Protein AF-A0A937R119-F1 (afdb_monomer)

Solvent-accessible surface area (backbone atoms only — not comparable to full-atom values): 16286 Å² total; per-residue (Å²): 134,91,80,80,91,87,79,78,66,67,71,59,55,61,57,54,55,52,58,51,52,52,53,52,47,52,58,61,72,63,66,68,73,88,77,72,55,60,65,57,54,52,53,51,34,68,72,61,53,55,42,39,64,68,58,54,29,60,76,55,70,65,61,58,70,70,58,53,53,56,50,38,60,78,54,55,52,37,40,18,41,39,83,83,47,49,36,36,29,41,55,91,76,57,70,56,47,98,88,34,42,26,79,54,95,92,41,35,34,39,78,62,32,46,52,54,49,38,52,49,51,52,25,59,72,34,66,49,30,38,34,53,65,56,49,19,70,75,67,75,43,91,35,58,66,48,53,52,50,35,41,75,69,59,62,25,39,75,44,82,50,85,68,37,58,35,32,28,30,49,49,66,76,57,25,53,49,13,51,53,44,38,55,51,48,54,54,51,40,50,46,69,74,67,52,90,50,91,85,61,52,73,67,60,49,48,50,50,51,51,54,55,50,69,75,42,52,77,49,55,38,27,39,50,38,8,52,56,14,59,75,45,46,85,65,14,34,34,51,40,12,44,73,69,74,49,56,42,68,51,18,46,48,21,30,48,39,65,73,69,66,68,66,69,89,87,53,84,59,76,90,72,91,63,79,74,82,76,79,77,80,75,80,82,128

Structure (mmCIF, N/CA/C/O backbone):
data_AF-A0A937R119-F1
#
_entry.id   AF-A0A937R119-F1
#
loop_
_atom_site.group_PDB
_atom_site.id
_atom_site.type_symbol
_atom_site.label_atom_id
_atom_site.label_alt_id
_atom_site.label_comp_id
_atom_site.label_asym_id
_atom_site.label_entity_id
_atom_site.label_seq_id
_atom_site.pdbx_PDB_ins_code
_atom_site.Cartn_x
_atom_site.Cartn_y
_atom_site.Cartn_z
_atom_site.occupancy
_atom_site.B_iso_or_equiv
_atom_site.auth_seq_id
_atom_site.auth_comp_id
_atom_site.auth_asym_id
_atom_site.auth_atom_id
_atom_site.pdbx_PDB_model_num
ATOM 1 N N . MET A 1 1 ? 38.073 9.614 62.089 1.00 35.25 1 MET A N 1
ATOM 2 C CA . MET A 1 1 ? 37.707 8.301 61.525 1.00 35.25 1 MET A CA 1
ATOM 3 C C . MET A 1 1 ? 36.220 8.364 61.231 1.00 35.25 1 MET A C 1
ATOM 5 O O . MET A 1 1 ? 35.440 8.519 62.160 1.00 35.25 1 MET A O 1
ATOM 9 N N . ALA A 1 2 ? 35.875 8.466 59.950 1.00 36.06 2 ALA A N 1
ATOM 10 C CA . ALA A 1 2 ? 34.518 8.702 59.475 1.00 36.06 2 ALA A CA 1
ATOM 11 C C . ALA A 1 2 ? 33.661 7.444 59.665 1.00 36.06 2 ALA A C 1
ATOM 13 O O . ALA A 1 2 ? 34.102 6.355 59.310 1.00 36.06 2 ALA A O 1
ATOM 14 N N . ILE A 1 3 ? 32.455 7.605 60.206 1.00 34.38 3 ILE A N 1
ATOM 15 C CA . ILE A 1 3 ? 31.381 6.620 60.072 1.00 34.38 3 ILE A CA 1
ATOM 16 C C . ILE A 1 3 ? 30.213 7.364 59.435 1.00 34.38 3 ILE A C 1
ATOM 18 O O . ILE A 1 3 ? 29.782 8.413 59.913 1.00 34.38 3 ILE A O 1
ATOM 22 N N . GLU A 1 4 ? 29.829 6.856 58.273 1.00 34.53 4 GLU A N 1
ATOM 23 C CA . GLU A 1 4 ? 28.969 7.479 57.285 1.00 34.53 4 GLU A CA 1
ATOM 24 C C . GLU A 1 4 ? 27.490 7.520 57.685 1.00 34.53 4 GLU A C 1
ATOM 26 O O . GLU A 1 4 ? 26.958 6.658 58.383 1.00 34.53 4 GLU A O 1
ATOM 31 N N . ASN A 1 5 ? 26.843 8.554 57.151 1.00 38.34 5 ASN A N 1
ATOM 32 C CA . ASN A 1 5 ? 25.409 8.795 57.070 1.00 38.34 5 ASN A CA 1
ATOM 33 C C . ASN A 1 5 ? 24.615 7.565 56.593 1.00 38.34 5 ASN A C 1
ATOM 35 O O . ASN A 1 5 ? 24.628 7.235 55.408 1.00 38.34 5 ASN A O 1
ATOM 39 N N . VAL A 1 6 ? 23.794 6.991 57.476 1.00 41.09 6 VAL A N 1
ATOM 40 C CA . VAL A 1 6 ? 22.690 6.086 57.112 1.00 41.09 6 VAL A CA 1
ATOM 41 C C . VAL A 1 6 ? 21.374 6.679 57.621 1.00 41.09 6 VAL A C 1
ATOM 43 O O . VAL A 1 6 ? 20.752 6.160 58.533 1.00 41.09 6 VAL A O 1
ATOM 46 N N . TYR A 1 7 ? 20.957 7.816 57.058 1.00 39.00 7 TYR A N 1
ATOM 47 C CA . TYR A 1 7 ? 19.608 8.378 57.273 1.00 39.00 7 TYR A CA 1
ATOM 48 C C . TYR A 1 7 ? 18.972 8.932 55.981 1.00 39.00 7 TYR A C 1
ATOM 50 O O . TYR A 1 7 ? 18.000 9.680 56.018 1.00 39.00 7 TYR A O 1
ATOM 58 N N . GLY A 1 8 ? 19.496 8.548 54.809 1.00 38.81 8 GLY A N 1
ATOM 59 C CA . GLY A 1 8 ? 19.027 9.039 53.504 1.00 38.81 8 GLY A CA 1
ATOM 60 C C . GLY A 1 8 ? 18.036 8.138 52.753 1.00 38.81 8 GLY A C 1
ATOM 61 O O . GLY A 1 8 ? 17.533 8.554 51.714 1.00 38.81 8 GLY A O 1
ATOM 62 N N . SER A 1 9 ? 17.754 6.919 53.231 1.00 43.22 9 SER A N 1
ATOM 63 C CA . SER A 1 9 ? 17.016 5.909 52.443 1.00 43.22 9 SER A CA 1
ATOM 64 C C . SER A 1 9 ? 15.526 5.782 52.803 1.00 43.22 9 SER A C 1
ATOM 66 O O . SER A 1 9 ? 14.698 5.512 51.935 1.00 43.22 9 SER A O 1
ATOM 68 N N . GLU A 1 10 ? 15.127 6.052 54.049 1.00 37.66 10 GLU A N 1
ATOM 69 C CA . GLU A 1 10 ? 13.740 5.792 54.482 1.00 37.66 10 GLU A CA 1
ATOM 70 C C . GLU A 1 10 ? 12.738 6.893 54.085 1.00 37.66 10 GLU A C 1
ATOM 72 O O . GLU A 1 10 ? 11.565 6.610 53.836 1.00 37.66 10 GLU A O 1
ATOM 77 N N . TYR A 1 11 ? 13.188 8.140 53.908 1.00 38.03 11 TYR A N 1
ATOM 78 C CA . TYR A 1 11 ? 12.303 9.246 53.506 1.00 38.03 11 TYR A CA 1
ATOM 79 C C . TYR A 1 11 ? 11.947 9.256 52.009 1.00 38.03 11 TYR A C 1
ATOM 81 O O . TYR A 1 11 ? 10.943 9.864 51.623 1.00 38.03 11 TYR A O 1
ATOM 89 N N . LEU A 1 12 ? 12.718 8.568 51.156 1.00 38.41 12 LEU A N 1
ATOM 90 C CA . LEU A 1 12 ? 12.409 8.466 49.725 1.00 38.41 12 LEU A CA 1
ATOM 91 C C . LEU A 1 12 ? 11.352 7.385 49.437 1.00 38.41 12 LEU A C 1
ATOM 93 O O . LEU A 1 12 ? 10.513 7.575 48.553 1.00 38.41 12 LEU A O 1
ATOM 97 N N . ILE A 1 13 ? 11.345 6.300 50.220 1.00 39.66 13 ILE A N 1
ATOM 98 C CA . ILE A 1 13 ? 10.403 5.176 50.076 1.00 39.66 13 ILE A CA 1
ATOM 99 C C . ILE A 1 13 ? 9.009 5.561 50.605 1.00 39.66 13 ILE A C 1
ATOM 101 O O . ILE A 1 13 ? 7.992 5.269 49.971 1.00 39.66 13 ILE A O 1
ATOM 105 N N . LEU A 1 14 ? 8.935 6.330 51.698 1.00 33.59 14 LEU A N 1
ATOM 106 C CA . LEU A 1 14 ? 7.652 6.800 52.243 1.00 33.59 14 LEU A CA 1
ATOM 107 C C . LEU A 1 14 ? 6.959 7.860 51.360 1.00 33.59 14 LEU A C 1
ATOM 109 O O . LEU A 1 14 ? 5.734 7.975 51.392 1.00 33.59 14 LEU A O 1
ATOM 113 N N . ARG A 1 15 ? 7.697 8.587 50.503 1.00 31.47 15 ARG A N 1
ATOM 114 C CA . ARG A 1 15 ? 7.107 9.509 49.506 1.00 31.47 15 ARG A CA 1
ATOM 115 C C . ARG A 1 15 ? 6.616 8.816 48.232 1.00 31.47 15 ARG A C 1
ATOM 117 O O . ARG A 1 15 ? 5.697 9.326 47.593 1.00 31.47 15 ARG A O 1
ATOM 124 N N . THR A 1 16 ? 7.175 7.662 47.866 1.00 36.31 16 THR A N 1
ATOM 125 C CA . THR A 1 16 ? 6.733 6.902 46.679 1.00 36.31 16 THR A CA 1
ATOM 126 C C . THR A 1 16 ? 5.492 6.051 46.957 1.00 36.31 16 THR A C 1
ATOM 128 O O . THR A 1 16 ? 4.643 5.902 46.075 1.00 36.31 16 THR A O 1
ATOM 131 N N . LEU A 1 17 ? 5.321 5.565 48.191 1.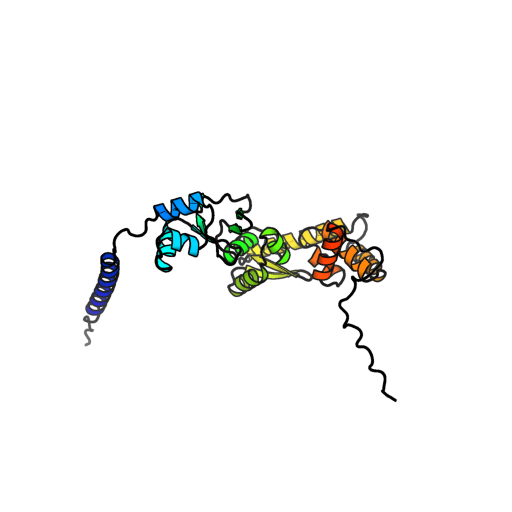00 37.25 17 LEU A N 1
ATOM 132 C CA . LEU A 1 17 ? 4.138 4.789 48.587 1.00 37.25 17 LEU A CA 1
ATOM 133 C C . LEU A 1 17 ? 2.877 5.647 48.789 1.00 37.25 17 LEU A C 1
ATOM 135 O O . LEU A 1 17 ? 1.765 5.150 48.611 1.00 37.25 17 LEU A O 1
ATOM 139 N N . ALA A 1 18 ? 3.029 6.937 49.107 1.00 38.91 18 ALA A N 1
ATOM 140 C CA . ALA A 1 18 ? 1.892 7.848 49.250 1.00 38.91 18 ALA A CA 1
ATOM 141 C C . ALA A 1 18 ? 1.291 8.258 47.892 1.00 38.91 18 ALA A C 1
ATOM 143 O O . ALA A 1 18 ? 0.074 8.357 47.769 1.00 38.91 18 ALA A O 1
ATOM 144 N N . LEU A 1 19 ? 2.115 8.451 46.853 1.00 39.78 19 LEU A N 1
ATOM 145 C CA . LEU A 1 19 ? 1.639 8.875 45.527 1.00 39.78 19 LEU A CA 1
ATOM 146 C C . LEU A 1 19 ? 1.064 7.729 44.687 1.00 39.78 19 LEU A C 1
ATOM 148 O O . LEU A 1 19 ? 0.206 7.972 43.846 1.00 39.78 19 LEU A O 1
ATOM 152 N N . THR A 1 20 ? 1.487 6.490 44.930 1.00 41.56 20 THR A N 1
ATOM 153 C CA . THR A 1 20 ? 0.920 5.307 44.263 1.00 41.56 20 THR A CA 1
ATOM 154 C C . THR A 1 20 ? -0.429 4.921 44.869 1.00 41.56 20 THR A C 1
ATOM 156 O O . THR A 1 20 ? -1.397 4.764 44.127 1.00 41.56 20 THR A O 1
ATOM 159 N N . ASN A 1 21 ? -0.553 4.918 46.204 1.00 39.81 21 ASN A N 1
ATOM 160 C CA . ASN A 1 21 ? -1.840 4.672 46.865 1.00 39.81 21 ASN A CA 1
ATOM 161 C C . ASN A 1 21 ? -2.862 5.793 46.627 1.00 39.81 21 ASN A C 1
ATOM 163 O O . ASN A 1 21 ? -4.025 5.491 46.396 1.00 39.81 21 ASN A O 1
ATOM 167 N N . LEU A 1 22 ? -2.471 7.075 46.611 1.00 34.72 22 LEU A N 1
ATOM 168 C CA . LEU A 1 22 ? -3.410 8.163 46.287 1.00 34.72 22 LEU A CA 1
ATOM 169 C C . LEU A 1 22 ? -3.889 8.121 44.829 1.00 34.72 22 LEU A C 1
ATOM 171 O O . LEU A 1 22 ? -5.026 8.499 44.567 1.00 34.72 22 LEU A O 1
ATOM 175 N N . PHE A 1 23 ? -3.071 7.643 43.885 1.00 38.06 23 PHE A N 1
ATOM 176 C CA . PHE A 1 23 ? -3.455 7.546 42.471 1.00 38.06 23 PHE A CA 1
ATOM 177 C C . PHE A 1 23 ? -4.327 6.315 42.184 1.00 38.06 23 PHE A C 1
ATOM 179 O O . PHE A 1 23 ? -5.295 6.407 41.426 1.00 38.06 23 PHE A O 1
ATOM 186 N N . GLU A 1 24 ? -4.055 5.178 42.831 1.00 42.62 24 GLU A N 1
ATOM 187 C CA . GLU A 1 24 ? -4.935 4.004 42.775 1.00 42.62 24 GLU A CA 1
ATOM 188 C C . GLU A 1 24 ? -6.247 4.226 43.539 1.00 42.62 24 GLU A C 1
ATOM 190 O O . GLU A 1 24 ? -7.310 3.849 43.046 1.00 42.62 24 GLU A O 1
ATOM 195 N N . TRP A 1 25 ? -6.211 4.912 44.686 1.00 38.53 25 TRP A N 1
ATOM 196 C CA . TRP A 1 25 ? -7.408 5.251 45.461 1.00 38.53 25 TRP A CA 1
ATOM 197 C C . TRP A 1 25 ? -8.243 6.345 44.787 1.00 38.53 25 TRP A C 1
ATOM 199 O O . TRP A 1 25 ? -9.466 6.247 44.758 1.00 38.53 25 TRP A O 1
ATOM 209 N N . ALA A 1 26 ? -7.618 7.329 44.128 1.00 39.16 26 ALA A N 1
ATOM 210 C CA . ALA A 1 26 ? -8.337 8.264 43.260 1.00 39.16 26 ALA A CA 1
ATOM 211 C C . ALA A 1 26 ? -8.982 7.543 42.060 1.00 39.16 26 ALA A C 1
ATOM 213 O O . ALA A 1 26 ? -10.118 7.849 41.704 1.00 39.16 26 ALA A O 1
ATOM 214 N N . ASN A 1 27 ? -8.318 6.537 41.476 1.00 46.81 27 ASN A N 1
ATOM 215 C CA . ASN A 1 27 ? -8.909 5.715 40.414 1.00 46.81 27 ASN A CA 1
ATOM 216 C C . ASN A 1 27 ? -10.038 4.794 40.918 1.00 46.81 27 ASN A C 1
ATOM 218 O O . ASN A 1 27 ? -11.002 4.579 40.181 1.00 46.81 27 ASN A O 1
ATOM 222 N N . SER A 1 28 ? -9.968 4.283 42.153 1.00 42.50 28 SER A N 1
ATOM 223 C CA . SER A 1 28 ? -11.019 3.431 42.734 1.00 42.50 28 SER A CA 1
ATOM 224 C C . SER A 1 28 ? -12.224 4.232 43.252 1.00 42.50 28 SER A C 1
ATOM 226 O O . SER A 1 28 ? -13.359 3.762 43.159 1.00 42.50 28 SER A O 1
ATOM 228 N N . LEU A 1 29 ? -12.018 5.478 43.696 1.00 42.72 29 LEU A N 1
ATOM 229 C CA . LEU A 1 29 ? -13.079 6.395 44.134 1.00 42.72 29 LEU A CA 1
ATOM 230 C C . LEU A 1 29 ? -13.779 7.139 42.986 1.00 42.72 29 LEU A C 1
ATOM 232 O O . LEU A 1 29 ? -14.893 7.627 43.170 1.00 42.72 29 LEU A O 1
ATOM 236 N N . ILE A 1 30 ? -13.199 7.164 41.779 1.00 44.22 30 ILE A N 1
ATOM 237 C CA . ILE A 1 30 ? -13.874 7.611 40.542 1.00 44.22 30 ILE A CA 1
ATOM 238 C C . ILE A 1 30 ? -14.597 6.424 39.863 1.00 44.22 30 ILE A C 1
ATOM 240 O O . ILE A 1 30 ? -14.863 6.414 38.660 1.00 44.22 30 ILE A O 1
ATOM 244 N N . MET A 1 31 ? -15.006 5.402 40.621 1.00 41.88 31 MET A N 1
ATOM 245 C CA . MET A 1 31 ? -16.020 4.449 40.159 1.00 41.88 31 MET A CA 1
ATOM 246 C C . MET A 1 31 ? -17.410 5.085 40.213 1.00 41.88 31 MET A C 1
ATOM 248 O O . MET A 1 31 ? -18.280 4.745 41.013 1.00 41.88 31 MET A O 1
ATOM 252 N N . ASN A 1 32 ? -17.624 6.031 39.303 1.00 46.38 32 ASN A N 1
ATOM 253 C CA . ASN A 1 32 ? -18.947 6.517 38.971 1.00 46.38 32 ASN A CA 1
ATOM 254 C C . ASN A 1 32 ? -19.712 5.368 38.286 1.00 46.38 32 ASN A C 1
ATOM 256 O O . ASN A 1 32 ? -19.195 4.737 37.360 1.00 46.38 32 ASN A O 1
ATOM 260 N N . LYS A 1 33 ? -20.913 5.085 38.801 1.00 45.41 33 LYS A N 1
ATOM 261 C CA . LYS A 1 33 ? -21.857 4.018 38.423 1.00 45.41 33 LYS A CA 1
ATOM 262 C C . LYS A 1 33 ? -21.826 3.658 36.930 1.00 45.41 33 LYS A C 1
ATOM 264 O O . LYS A 1 33 ? -21.651 4.527 36.082 1.00 45.41 33 LYS A O 1
ATOM 269 N N . THR A 1 34 ? -22.081 2.380 36.645 1.00 58.00 34 THR A N 1
ATOM 270 C CA . THR A 1 34 ? -22.278 1.646 35.370 1.00 58.00 34 THR A CA 1
ATOM 271 C C . THR A 1 34 ? -23.180 2.324 34.312 1.00 58.00 34 THR A C 1
ATOM 273 O O . THR A 1 34 ? -24.064 1.703 33.736 1.00 58.00 34 THR A O 1
ATOM 276 N N . LYS A 1 35 ? -22.975 3.607 34.001 1.00 63.59 35 LYS A N 1
ATOM 277 C CA . LYS A 1 35 ? -23.807 4.387 33.075 1.00 63.59 35 LYS A CA 1
ATOM 278 C C . LYS A 1 35 ? -23.588 3.977 31.617 1.00 63.59 35 LYS A C 1
ATOM 280 O O . LYS A 1 35 ? -24.505 4.060 30.813 1.00 63.59 35 LYS A O 1
ATOM 285 N N . TYR A 1 36 ? -22.388 3.498 31.281 1.00 70.06 36 TYR A N 1
ATOM 286 C CA . TYR A 1 36 ? -22.016 3.112 29.919 1.00 70.06 36 TYR A CA 1
ATOM 287 C C . TYR A 1 36 ? -21.582 1.643 29.889 1.00 70.06 36 TYR A C 1
ATOM 289 O O . TYR A 1 36 ? -20.466 1.300 30.291 1.00 70.06 36 TYR A O 1
ATOM 297 N N . SER A 1 37 ? -22.492 0.772 29.445 1.00 77.00 37 SER A N 1
ATOM 298 C CA . SER A 1 37 ? -22.253 -0.671 29.343 1.00 77.00 37 SER A CA 1
ATOM 299 C C . SER A 1 37 ? -21.426 -1.017 28.102 1.00 77.00 37 SER A C 1
ATOM 301 O O . SER A 1 37 ? -21.729 -0.572 26.995 1.00 77.00 37 SER A O 1
ATOM 303 N N . ILE A 1 38 ? -20.413 -1.869 28.283 1.00 82.06 38 ILE A N 1
ATOM 304 C CA . ILE A 1 38 ? -19.603 -2.442 27.195 1.00 82.06 38 ILE A CA 1
ATOM 305 C C . ILE A 1 38 ? -20.494 -3.249 26.238 1.00 82.06 38 ILE A C 1
ATOM 307 O O . ILE A 1 38 ? -20.380 -3.126 25.019 1.00 82.06 38 ILE A O 1
ATOM 311 N N . GLN A 1 39 ? -21.453 -3.997 26.790 1.00 85.94 39 GLN A N 1
ATOM 312 C CA . GLN A 1 39 ? -22.383 -4.830 26.024 1.00 85.94 39 GLN A CA 1
ATOM 313 C C . GLN A 1 39 ? -23.266 -4.001 25.083 1.00 85.94 39 GLN A C 1
ATOM 315 O O . GLN A 1 39 ? -23.649 -4.478 24.016 1.00 85.94 39 GLN A O 1
ATOM 320 N N . ALA A 1 40 ? -23.572 -2.748 25.442 1.00 86.12 40 ALA A N 1
ATOM 321 C CA . ALA A 1 40 ? -24.335 -1.851 24.578 1.00 86.12 40 ALA A CA 1
ATOM 322 C C . ALA A 1 40 ? -23.543 -1.491 23.310 1.00 86.12 40 ALA A C 1
ATOM 324 O O . ALA A 1 40 ? -24.090 -1.556 22.210 1.00 86.12 40 ALA A O 1
ATOM 325 N N . ILE A 1 41 ? -22.245 -1.190 23.454 1.00 86.19 41 ILE A N 1
ATOM 326 C CA . ILE A 1 41 ? -21.341 -0.920 22.322 1.00 86.19 41 ILE A CA 1
ATOM 327 C C . ILE A 1 41 ? -21.198 -2.164 21.455 1.00 86.19 41 ILE A C 1
ATOM 329 O O . ILE A 1 41 ? -21.313 -2.092 20.233 1.00 86.19 41 ILE A O 1
ATOM 333 N N . GLU A 1 42 ? -20.978 -3.311 22.092 1.00 89.56 42 GLU A N 1
ATOM 334 C CA . GLU A 1 42 ? -20.798 -4.574 21.393 1.00 89.56 42 GLU A CA 1
ATOM 335 C C . GLU A 1 42 ? -22.041 -4.939 20.570 1.00 89.56 42 GLU A C 1
ATOM 337 O O . GLU A 1 42 ? -21.934 -5.236 19.379 1.00 89.56 42 GLU A O 1
ATOM 342 N N . LYS A 1 43 ? -23.236 -4.849 21.169 1.00 90.62 43 LYS A N 1
ATOM 343 C CA . LYS A 1 43 ? -24.512 -5.106 20.487 1.00 90.62 43 LYS A CA 1
ATOM 344 C C . LYS A 1 43 ? -24.744 -4.121 19.341 1.00 90.62 43 LYS A C 1
ATOM 346 O O . LYS A 1 43 ? -25.162 -4.537 18.261 1.00 90.62 43 LYS A O 1
ATOM 351 N N . PHE A 1 44 ? -24.437 -2.842 19.554 1.00 90.62 44 PHE A N 1
ATOM 352 C CA . PHE A 1 44 ? -24.556 -1.806 18.529 1.00 90.62 44 PHE A CA 1
ATOM 353 C C . PHE A 1 44 ? -23.646 -2.087 17.324 1.00 90.62 44 PHE A C 1
ATOM 355 O O . PHE A 1 44 ? -24.112 -2.092 16.183 1.00 90.62 44 PHE A O 1
ATOM 362 N N . LEU A 1 45 ? -22.368 -2.402 17.562 1.00 90.75 45 LEU A N 1
ATOM 363 C CA . LEU A 1 45 ? -21.415 -2.732 16.499 1.00 90.75 45 LEU A CA 1
ATOM 364 C C . LEU A 1 45 ? -21.751 -4.058 15.807 1.00 90.75 45 LEU A C 1
ATOM 366 O O . LEU A 1 45 ? -21.642 -4.143 14.585 1.00 90.75 45 LEU A O 1
ATOM 370 N N . LYS A 1 46 ? -22.235 -5.068 16.540 1.00 90.88 46 LYS A N 1
ATOM 371 C CA . LYS A 1 46 ? -22.733 -6.322 15.950 1.00 90.88 46 LYS A CA 1
ATOM 372 C C . LYS A 1 46 ? -23.921 -6.084 15.018 1.00 90.88 46 LYS A C 1
ATOM 374 O O . LYS A 1 46 ? -23.989 -6.701 13.958 1.00 90.88 46 LYS A O 1
ATOM 379 N N . HIS A 1 47 ? -24.826 -5.172 15.378 1.00 90.38 47 HIS A N 1
ATOM 380 C CA . HIS A 1 47 ? -25.992 -4.843 14.559 1.00 90.38 47 HIS A CA 1
ATOM 381 C C . HIS A 1 47 ? -25.626 -4.013 13.316 1.00 90.38 47 HIS A C 1
ATOM 383 O O . HIS A 1 47 ? -26.026 -4.352 12.202 1.00 90.38 47 HIS A O 1
ATOM 389 N N . HIS A 1 48 ? -24.824 -2.955 13.473 1.00 88.12 48 HIS A N 1
ATOM 390 C CA . HIS A 1 48 ? -24.493 -2.036 12.375 1.00 88.12 48 HIS A CA 1
ATOM 391 C C . HIS A 1 48 ? -23.277 -2.455 11.528 1.00 88.12 48 HIS A C 1
ATOM 393 O O . HIS A 1 48 ? -23.073 -1.889 10.448 1.00 88.12 48 HIS A O 1
ATOM 399 N N . LYS A 1 49 ? -22.505 -3.456 11.976 1.00 89.94 49 LYS A N 1
ATOM 400 C CA . LYS A 1 49 ? -21.208 -3.936 11.450 1.00 89.94 49 LYS A CA 1
ATOM 401 C C . LYS A 1 49 ? -20.068 -2.920 11.534 1.00 89.94 49 LYS A C 1
ATOM 403 O O . LYS A 1 49 ? -18.981 -3.273 11.972 1.00 89.94 49 LYS A O 1
ATOM 408 N N . ILE A 1 50 ? -20.310 -1.680 11.116 1.00 92.94 50 ILE A N 1
ATOM 409 C CA . ILE A 1 50 ? -19.366 -0.561 11.193 1.00 92.94 50 ILE A CA 1
ATOM 410 C C . ILE A 1 50 ? -20.086 0.673 11.733 1.00 92.94 50 ILE A C 1
ATOM 412 O O . ILE A 1 50 ? -21.253 0.898 11.407 1.00 92.94 50 ILE A O 1
ATOM 416 N N . ALA A 1 51 ? -19.392 1.486 12.524 1.00 93.31 51 ALA A N 1
ATOM 417 C CA . ALA A 1 51 ? -19.938 2.739 13.038 1.00 93.31 51 ALA A CA 1
ATOM 418 C C . ALA A 1 51 ? -18.885 3.846 13.116 1.00 93.31 51 ALA A C 1
ATOM 420 O O . ALA A 1 51 ? -17.692 3.579 13.268 1.00 93.31 51 ALA A O 1
ATOM 421 N N . THR A 1 52 ? -19.320 5.099 13.021 1.00 94.38 52 THR A N 1
ATOM 422 C CA . THR A 1 52 ? -18.471 6.263 13.303 1.00 94.38 52 THR A CA 1
ATOM 423 C C . THR A 1 52 ? -18.420 6.552 14.800 1.00 94.38 52 THR A C 1
ATOM 425 O O . THR A 1 52 ? -19.262 6.096 15.574 1.00 94.38 52 THR A O 1
ATOM 428 N N . PHE A 1 53 ? -17.446 7.366 15.209 1.00 91.19 53 PHE A N 1
ATOM 429 C CA . PHE A 1 53 ? -17.364 7.848 16.588 1.00 91.19 53 PHE A CA 1
ATOM 430 C C . PHE A 1 53 ? -18.668 8.523 17.043 1.00 91.19 53 PHE A C 1
ATOM 432 O O . PHE A 1 53 ? -19.170 8.202 18.116 1.00 91.19 53 PHE A O 1
ATOM 439 N N . ASP A 1 54 ? -19.241 9.400 16.213 1.00 91.75 54 ASP A N 1
ATOM 440 C CA . ASP A 1 54 ? -20.462 10.140 16.556 1.00 91.75 54 ASP A CA 1
ATOM 441 C C . ASP A 1 54 ? -21.659 9.203 16.748 1.00 91.75 54 ASP A C 1
ATOM 443 O O . ASP A 1 54 ? -22.411 9.354 17.702 1.00 91.75 54 ASP A O 1
ATOM 447 N N . GLN A 1 55 ? -21.786 8.168 15.912 1.00 91.81 55 GLN A N 1
ATOM 448 C CA . GLN A 1 55 ? -22.839 7.158 16.052 1.00 91.81 55 GLN A CA 1
ATOM 449 C C . GLN A 1 55 ? -22.718 6.383 17.369 1.00 91.81 55 GLN A C 1
ATOM 451 O O . GLN A 1 55 ? -23.714 6.188 18.063 1.00 91.81 55 GLN A O 1
ATOM 456 N N . ILE A 1 56 ? -21.497 5.982 17.742 1.00 90.62 56 ILE A N 1
ATOM 457 C CA . ILE A 1 56 ? -21.232 5.302 19.019 1.00 90.62 56 ILE A CA 1
ATOM 458 C C . ILE A 1 56 ? -21.516 6.249 20.195 1.00 90.62 56 ILE A C 1
ATOM 460 O O . ILE A 1 56 ? -22.118 5.841 21.188 1.00 90.62 56 ILE A O 1
ATOM 464 N N . LYS A 1 57 ? -21.124 7.524 20.077 1.00 91.38 57 LYS A N 1
ATOM 465 C CA . LYS A 1 57 ? -21.365 8.559 21.090 1.00 91.38 57 LYS A CA 1
ATOM 466 C C . LYS A 1 57 ? -22.862 8.768 21.329 1.00 91.38 57 LYS A C 1
ATOM 468 O O . LYS A 1 57 ? -23.302 8.731 22.477 1.00 91.38 57 LYS A O 1
ATOM 473 N N . THR A 1 58 ? -23.650 8.919 20.266 1.00 89.81 58 THR A N 1
ATOM 474 C CA . THR A 1 58 ? -25.108 9.068 20.358 1.00 89.81 58 THR A CA 1
ATOM 475 C C . THR A 1 58 ? -25.764 7.820 20.951 1.00 89.81 58 THR A C 1
ATOM 477 O O . THR A 1 58 ? -26.606 7.948 21.835 1.00 89.81 58 THR A O 1
ATOM 480 N N . ALA A 1 59 ? -25.337 6.619 20.547 1.00 86.5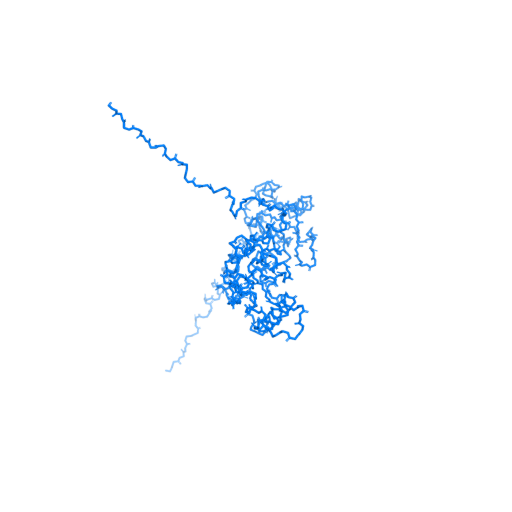6 59 ALA A N 1
ATOM 481 C CA . ALA A 1 59 ? -25.887 5.360 21.059 1.00 86.56 59 ALA A CA 1
ATOM 482 C C . ALA A 1 59 ? -25.644 5.148 22.566 1.00 86.56 59 ALA A C 1
ATOM 484 O O . ALA A 1 59 ? -26.417 4.458 23.227 1.00 86.56 59 ALA A O 1
ATOM 485 N N . LEU A 1 60 ? -24.578 5.739 23.113 1.00 84.62 60 LEU A N 1
ATOM 486 C CA . LEU A 1 60 ? -24.219 5.636 24.528 1.00 84.62 60 LEU A CA 1
ATOM 487 C C . LEU A 1 60 ? -24.760 6.779 25.396 1.00 84.62 60 LEU A C 1
ATOM 489 O O . LEU A 1 60 ? -24.554 6.739 26.604 1.00 84.62 60 LEU A O 1
ATOM 493 N N . GLY A 1 61 ? -25.426 7.788 24.829 1.00 83.81 61 GLY A N 1
ATOM 494 C CA . GLY A 1 61 ? -25.922 8.937 25.599 1.00 83.81 61 GLY A CA 1
ATOM 495 C C . GLY A 1 61 ? -24.845 9.978 25.924 1.00 83.81 61 GLY A C 1
ATOM 496 O O . GLY A 1 61 ? -24.754 10.446 27.056 1.00 83.81 61 GLY A O 1
ATOM 497 N N . ASP A 1 62 ? -24.030 10.321 24.927 1.00 86.81 62 ASP A N 1
ATOM 498 C CA . ASP A 1 62 ? -23.028 11.397 24.954 1.00 86.81 62 ASP A CA 1
ATOM 499 C C . ASP A 1 62 ? -21.869 11.262 25.971 1.00 86.81 62 ASP A C 1
ATOM 501 O O . ASP A 1 62 ? -21.525 12.215 26.674 1.00 86.81 62 ASP A O 1
ATOM 505 N N . PRO A 1 63 ? -21.200 10.098 26.069 1.00 85.38 63 PRO A N 1
ATOM 506 C CA . PRO A 1 63 ? -20.014 9.969 26.907 1.00 85.38 63 PRO A CA 1
ATOM 507 C C . PRO A 1 63 ? -18.829 10.789 26.373 1.00 85.38 63 PRO A C 1
ATOM 509 O O . PRO A 1 63 ? -18.701 11.080 25.178 1.00 85.38 63 PRO A O 1
ATOM 512 N N . ALA A 1 64 ? -17.890 11.091 27.272 1.00 85.69 64 ALA A N 1
ATOM 513 C CA . ALA A 1 64 ? -16.619 11.702 26.910 1.00 85.69 64 ALA A CA 1
ATOM 514 C C . ALA A 1 64 ? -15.812 10.799 25.956 1.00 85.69 64 ALA A C 1
ATOM 516 O O . ALA A 1 64 ? -15.829 9.568 26.057 1.00 85.69 64 ALA A O 1
ATOM 517 N N . ARG A 1 65 ? -15.033 11.421 25.061 1.00 85.69 65 ARG A N 1
ATOM 518 C CA . ARG A 1 65 ? -14.216 10.729 24.046 1.00 85.69 65 ARG A CA 1
ATOM 519 C C . ARG A 1 65 ? -13.317 9.645 24.645 1.00 85.69 65 ARG A C 1
ATOM 521 O O . ARG A 1 65 ? -13.299 8.524 24.143 1.00 85.69 65 ARG A O 1
ATOM 528 N N . CYS A 1 66 ? -12.617 9.955 25.735 1.00 84.56 66 CYS A N 1
ATOM 529 C CA . CYS A 1 66 ? -11.725 9.011 26.413 1.00 84.56 66 CYS A CA 1
ATOM 530 C C . CYS A 1 66 ? -12.476 7.790 26.970 1.00 84.56 66 CYS A C 1
ATOM 532 O O . CYS A 1 66 ? -11.950 6.681 26.946 1.00 84.56 66 CYS A O 1
ATOM 534 N N . THR A 1 67 ? -13.724 7.963 27.420 1.00 88.88 67 THR A N 1
ATOM 535 C CA . THR A 1 67 ? -14.559 6.865 27.928 1.00 88.88 67 THR A CA 1
ATOM 536 C C . THR A 1 67 ? -14.923 5.883 26.820 1.00 88.88 67 THR A C 1
ATOM 538 O O . THR A 1 67 ? -14.817 4.678 27.037 1.00 88.88 67 THR A O 1
ATOM 541 N N . ILE A 1 68 ? -15.289 6.379 25.631 1.00 88.31 68 ILE A N 1
ATOM 542 C CA . ILE A 1 68 ? -15.591 5.530 24.468 1.00 88.31 68 ILE A CA 1
ATOM 543 C C . ILE A 1 68 ? -14.359 4.712 24.079 1.00 88.31 68 ILE A C 1
ATOM 545 O O . ILE A 1 68 ? -14.455 3.494 23.974 1.00 88.31 68 ILE A O 1
ATOM 549 N N . PHE A 1 69 ? -13.198 5.354 23.905 1.00 88.81 69 PHE A N 1
ATOM 550 C CA . PHE A 1 69 ? -11.987 4.645 23.475 1.00 88.81 69 PHE A CA 1
ATOM 551 C C . PHE A 1 69 ? -11.497 3.625 24.496 1.00 88.81 69 PHE A C 1
ATOM 553 O O . PHE A 1 69 ? -11.088 2.539 24.099 1.00 88.81 69 PHE A O 1
ATOM 560 N N . ARG A 1 70 ? -11.598 3.928 25.793 1.00 88.31 70 ARG A N 1
ATOM 561 C CA . ARG A 1 70 ? -11.294 2.954 26.846 1.00 88.31 70 ARG A CA 1
ATOM 562 C C . ARG A 1 70 ? -12.198 1.724 26.742 1.00 88.31 70 ARG A C 1
ATOM 564 O O . ARG A 1 70 ? -11.706 0.609 26.739 1.00 88.31 70 ARG A O 1
ATOM 571 N N . LYS A 1 71 ? -13.509 1.927 26.586 1.00 88.62 71 LYS A N 1
ATOM 5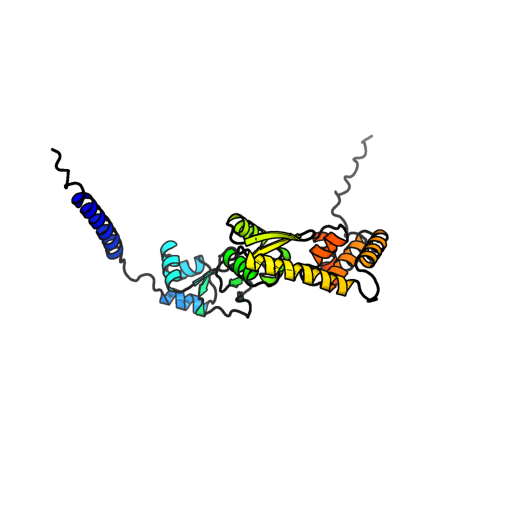72 C CA . LYS A 1 71 ? -14.486 0.832 26.467 1.00 88.62 71 LYS A CA 1
ATOM 573 C C . LYS A 1 71 ? -14.357 0.047 25.160 1.00 88.62 71 LYS A C 1
ATOM 575 O O . LYS A 1 71 ? -14.621 -1.146 25.140 1.00 88.62 71 LYS A O 1
ATOM 580 N N . LEU A 1 72 ? -13.962 0.706 24.073 1.00 88.75 72 LEU A N 1
ATOM 581 C CA . LEU A 1 72 ? -13.648 0.045 22.809 1.00 88.75 72 LEU A CA 1
ATOM 582 C C . LEU A 1 72 ? -12.368 -0.789 22.910 1.00 88.75 72 LEU A C 1
ATOM 584 O O . LEU A 1 72 ? -12.324 -1.875 22.339 1.00 88.75 72 LEU A O 1
ATOM 588 N N . ALA A 1 73 ? -11.350 -0.308 23.633 1.00 87.06 73 ALA A N 1
ATOM 589 C CA . ALA A 1 73 ? -10.114 -1.055 23.863 1.00 87.06 73 ALA A CA 1
ATOM 590 C C . ALA A 1 73 ? -10.384 -2.393 24.571 1.00 87.06 73 ALA A C 1
ATOM 592 O O . ALA A 1 73 ? -9.807 -3.400 24.171 1.00 87.06 73 ALA A O 1
ATOM 593 N N . ASP A 1 74 ? -11.339 -2.425 25.508 1.00 88.88 74 ASP A N 1
ATOM 594 C CA . ASP A 1 74 ? -11.800 -3.657 26.172 1.00 88.88 74 ASP A CA 1
ATOM 595 C C . ASP A 1 74 ? -12.445 -4.676 25.194 1.00 88.88 74 ASP A C 1
ATOM 597 O O . ASP A 1 74 ? -12.596 -5.846 25.534 1.00 88.88 74 ASP A O 1
ATOM 601 N N . LEU A 1 75 ? -12.844 -4.251 23.986 1.00 86.88 75 LEU A N 1
ATOM 602 C CA . LEU A 1 75 ? -13.580 -5.046 22.986 1.00 86.88 75 LEU A CA 1
ATOM 603 C C . LEU A 1 75 ? -12.742 -5.450 21.757 1.00 86.88 75 LEU A C 1
ATOM 605 O O . LEU A 1 75 ? -13.313 -5.835 20.732 1.00 86.88 75 LEU A O 1
ATOM 609 N N . GLU A 1 76 ? -11.412 -5.320 21.821 1.00 88.31 76 GLU A N 1
ATOM 610 C CA . GLU A 1 76 ? -10.502 -5.571 20.687 1.00 88.31 76 GLU A CA 1
ATOM 611 C C . GLU A 1 76 ? -10.983 -4.917 19.377 1.00 88.31 76 GLU A C 1
ATOM 613 O O . GLU A 1 76 ? -11.040 -5.530 18.302 1.00 88.31 76 GLU A O 1
ATOM 618 N N . TYR A 1 77 ? -11.403 -3.657 19.471 1.00 91.69 77 TYR A N 1
ATOM 619 C CA . TYR A 1 77 ? -11.912 -2.932 18.318 1.00 91.69 77 TYR A CA 1
ATOM 620 C C . TYR A 1 77 ? -10.836 -2.710 17.243 1.00 91.69 77 TYR A C 1
ATOM 622 O O . TYR A 1 77 ? -9.633 -2.658 17.504 1.00 91.69 77 TYR A O 1
ATOM 630 N N . LEU A 1 78 ? -11.293 -2.510 16.012 1.00 92.12 78 LEU A N 1
ATOM 631 C CA . LEU A 1 78 ? -10.477 -2.127 14.870 1.00 92.12 78 LEU A CA 1
ATOM 632 C C . LEU A 1 78 ? -10.958 -0.796 14.318 1.00 92.12 78 LEU A C 1
ATOM 634 O O . LEU A 1 78 ? -12.161 -0.550 14.219 1.00 92.12 78 LEU A O 1
ATOM 638 N N . SER A 1 79 ? -10.010 0.044 13.915 1.00 93.00 79 SER A N 1
ATOM 639 C CA . SER A 1 79 ? -10.276 1.259 13.153 1.00 93.00 79 SER A CA 1
ATOM 640 C C . SER A 1 79 ? -10.043 1.015 11.664 1.00 93.00 79 SER A C 1
ATOM 642 O O . SER A 1 79 ? -9.207 0.205 11.259 1.00 93.00 79 SER A O 1
ATOM 644 N N . SER A 1 80 ? -10.800 1.710 10.822 1.00 94.25 80 SER A N 1
ATOM 645 C CA . SER A 1 80 ? -10.616 1.640 9.379 1.00 94.25 80 SER A CA 1
ATOM 646 C C . SER A 1 80 ? -9.269 2.243 8.994 1.00 94.25 80 SER A C 1
ATOM 648 O O . SER A 1 80 ? -9.007 3.410 9.281 1.00 94.25 80 SER A O 1
ATOM 650 N N . TYR A 1 81 ? -8.427 1.517 8.264 1.00 93.06 81 TYR A N 1
ATOM 651 C CA . TYR A 1 81 ? -7.210 2.132 7.722 1.00 93.06 81 TYR A CA 1
ATOM 652 C C . TYR A 1 81 ? -7.533 3.105 6.572 1.00 93.06 81 TYR A C 1
ATOM 654 O O . TYR A 1 81 ? -6.766 4.022 6.278 1.00 93.06 81 TYR A O 1
ATOM 662 N N . SER A 1 82 ? -8.693 2.928 5.932 1.00 90.62 82 SER A N 1
ATOM 663 C CA . SER A 1 82 ? -9.272 3.897 4.997 1.00 90.62 82 SER A CA 1
ATOM 664 C C . SER A 1 82 ? -9.977 5.047 5.734 1.00 90.62 82 SER A C 1
ATOM 666 O O . SER A 1 82 ? -10.147 5.018 6.954 1.00 90.62 82 SER A O 1
ATOM 668 N N . HIS A 1 83 ? -10.389 6.088 4.998 1.00 90.44 83 HIS A N 1
ATOM 669 C CA . HIS A 1 83 ? -11.177 7.210 5.537 1.00 90.44 83 HIS A CA 1
ATOM 670 C C . HIS A 1 83 ? -10.580 7.867 6.799 1.00 90.44 83 HIS A C 1
ATOM 672 O O . HIS A 1 83 ? -11.312 8.432 7.607 1.00 90.44 83 HIS A O 1
ATOM 678 N N . ARG A 1 84 ? -9.249 7.805 6.965 1.00 88.62 84 ARG A N 1
ATOM 679 C CA . ARG A 1 84 ? -8.503 8.381 8.099 1.00 88.62 84 ARG A CA 1
ATOM 680 C C . ARG A 1 84 ? -8.930 7.836 9.475 1.00 88.62 84 ARG A C 1
ATOM 682 O O . ARG A 1 84 ? -8.967 8.600 10.434 1.00 88.62 84 ARG A O 1
ATOM 689 N N . GLY A 1 85 ? -9.277 6.551 9.591 1.00 89.19 85 GLY A N 1
ATOM 690 C CA . GLY A 1 85 ? -9.651 5.981 10.898 1.00 89.19 85 GLY A CA 1
ATOM 691 C C . GLY A 1 85 ? -11.044 6.371 11.385 1.00 89.19 85 GLY A C 1
ATOM 692 O O . GLY A 1 85 ? -11.311 6.295 12.579 1.00 89.19 85 GLY A O 1
ATOM 693 N N . LYS A 1 86 ? -11.929 6.831 10.491 1.00 92.62 86 LYS A N 1
ATOM 694 C CA . LYS A 1 86 ? -13.256 7.341 10.867 1.00 92.62 86 LYS A CA 1
ATOM 695 C C . LYS A 1 86 ? -14.212 6.255 11.373 1.00 92.62 86 LYS A C 1
ATOM 697 O O . LYS A 1 86 ? -15.104 6.569 12.164 1.00 92.62 86 LYS A O 1
ATOM 702 N N . TYR A 1 87 ? -14.061 5.024 10.895 1.00 94.31 87 TYR A N 1
ATOM 703 C CA . TYR A 1 87 ? -14.985 3.933 11.186 1.00 94.31 87 TYR A CA 1
ATOM 704 C C . TYR A 1 87 ? -14.361 2.910 12.123 1.00 94.31 87 TYR A C 1
ATOM 706 O O . TYR A 1 87 ? -13.166 2.631 12.042 1.00 94.31 87 TYR A O 1
ATOM 714 N N . TYR A 1 88 ? -15.201 2.322 12.965 1.00 93.88 88 TYR A N 1
ATOM 715 C CA . TYR A 1 88 ? -14.833 1.333 13.963 1.00 93.88 88 TYR A CA 1
ATOM 716 C C . TYR A 1 88 ? -15.686 0.077 13.806 1.00 93.88 88 TYR A C 1
ATOM 718 O O . TYR A 1 88 ? -16.866 0.150 13.456 1.00 93.88 88 TYR A O 1
ATOM 726 N N . THR A 1 89 ? -15.075 -1.069 14.072 1.00 93.94 89 THR A N 1
ATOM 727 C CA . THR A 1 89 ? -15.700 -2.397 14.051 1.00 93.94 89 THR A CA 1
ATOM 728 C C . THR A 1 89 ? -15.107 -3.249 15.163 1.00 93.94 89 THR A C 1
ATOM 730 O O . THR A 1 89 ? -14.036 -2.941 15.684 1.00 93.94 89 THR A O 1
ATOM 733 N N . LEU A 1 90 ? -15.772 -4.346 15.508 1.00 92.69 90 LEU A N 1
ATOM 734 C CA . LEU A 1 90 ? -15.180 -5.388 16.339 1.00 92.69 90 LEU A CA 1
ATOM 735 C C . LEU A 1 90 ? -14.309 -6.306 15.477 1.00 92.69 90 LEU A C 1
ATOM 737 O O . LEU A 1 90 ? -14.623 -6.555 14.308 1.00 92.69 90 LEU A O 1
ATOM 741 N N . ARG A 1 91 ? -13.237 -6.852 16.058 1.00 90.25 91 ARG A N 1
ATOM 742 C CA . ARG A 1 91 ? -12.430 -7.889 15.399 1.00 90.25 91 ARG A CA 1
ATOM 743 C C . ARG A 1 91 ? -13.254 -9.143 15.092 1.00 90.25 91 ARG A C 1
ATOM 745 O O . ARG A 1 91 ? -13.072 -9.737 14.037 1.00 90.25 91 ARG A O 1
ATOM 752 N N . SER A 1 92 ? -14.201 -9.494 15.962 1.00 89.56 92 SER A N 1
ATOM 753 C CA . SER A 1 92 ? -15.081 -10.663 15.809 1.00 89.56 92 SER A CA 1
ATOM 754 C C . SER A 1 92 ? -16.097 -10.547 14.665 1.00 89.56 92 SER A C 1
ATOM 756 O O . SER A 1 92 ? -16.555 -11.564 14.150 1.00 89.56 92 SER A O 1
ATOM 758 N N . THR A 1 93 ? -16.458 -9.331 14.243 1.00 89.81 93 THR A N 1
ATOM 759 C CA . THR A 1 93 ? -17.409 -9.103 13.139 1.00 89.81 93 THR A CA 1
ATOM 760 C C . THR A 1 93 ? -16.727 -8.979 11.779 1.00 89.81 93 THR A C 1
ATOM 762 O O . THR A 1 93 ? -17.392 -9.107 10.748 1.00 89.81 93 THR A O 1
ATOM 765 N N . ALA A 1 94 ? -15.417 -8.727 11.762 1.00 90.94 94 ALA A N 1
ATOM 766 C CA . ALA A 1 94 ? -14.647 -8.510 10.547 1.00 90.94 94 ALA A CA 1
ATOM 767 C C . ALA A 1 94 ? -14.322 -9.833 9.837 1.00 90.94 94 ALA A C 1
ATOM 769 O O . ALA A 1 94 ? -13.720 -10.739 10.413 1.00 90.94 94 ALA A O 1
ATOM 770 N N . ARG A 1 95 ? -14.695 -9.939 8.556 1.00 92.19 95 ARG A N 1
ATOM 771 C CA . ARG A 1 95 ? -14.428 -11.119 7.719 1.00 92.19 95 ARG A CA 1
ATOM 772 C C . ARG A 1 95 ? -13.218 -10.869 6.828 1.00 92.19 95 ARG A C 1
ATOM 774 O O . ARG A 1 95 ? -13.356 -10.407 5.701 1.00 92.19 95 ARG A O 1
ATOM 781 N N . PHE A 1 96 ? -12.031 -11.150 7.351 1.00 94.06 96 PHE A N 1
ATOM 782 C CA . PHE A 1 96 ? -10.791 -10.951 6.608 1.00 94.06 96 PHE A CA 1
ATOM 783 C C . PHE A 1 96 ? -10.622 -11.962 5.473 1.00 94.06 96 PHE A C 1
ATOM 785 O O . PHE A 1 96 ? -10.894 -13.150 5.638 1.00 94.06 96 PHE A O 1
ATOM 792 N N . ASN A 1 97 ? -10.128 -11.482 4.336 1.00 92.56 97 ASN A N 1
ATOM 793 C CA . ASN A 1 97 ? -9.675 -12.318 3.232 1.00 92.56 97 ASN A CA 1
ATOM 794 C C . ASN A 1 97 ? -8.287 -12.932 3.522 1.00 92.56 97 ASN A C 1
ATOM 796 O O . ASN A 1 97 ? -7.696 -12.705 4.581 1.00 92.56 97 ASN A O 1
ATOM 800 N N . ALA A 1 98 ? -7.736 -13.675 2.556 1.00 88.88 98 ALA A N 1
ATOM 801 C CA . ALA A 1 98 ? -6.413 -14.299 2.670 1.00 88.88 98 ALA A CA 1
ATOM 802 C C . ALA A 1 98 ? -5.278 -13.293 2.954 1.00 88.88 98 ALA A C 1
ATOM 804 O O . ALA A 1 98 ? -4.317 -13.626 3.641 1.00 88.88 98 ALA A O 1
ATOM 805 N N . LEU A 1 99 ? -5.413 -12.049 2.480 1.00 88.19 99 LEU A N 1
ATOM 806 C CA . LEU A 1 99 ? -4.457 -10.961 2.715 1.00 88.19 99 LEU A CA 1
ATOM 807 C C . LEU A 1 99 ? -4.664 -10.255 4.067 1.00 88.19 99 LEU A C 1
ATOM 809 O O . LEU A 1 99 ? -3.918 -9.342 4.415 1.00 88.19 99 LEU A O 1
ATOM 813 N N . GLY A 1 100 ? -5.677 -10.642 4.845 1.00 92.56 100 GLY A N 1
ATOM 814 C CA . GLY A 1 100 ? -5.987 -9.995 6.116 1.00 92.56 100 GLY A CA 1
ATOM 815 C C . GLY A 1 100 ? -6.732 -8.666 5.978 1.00 92.56 100 GLY A C 1
ATOM 816 O O . GLY A 1 100 ? -6.746 -7.887 6.934 1.00 92.56 100 GLY A O 1
ATOM 817 N N . LEU A 1 101 ? -7.334 -8.400 4.817 1.00 94.19 101 LEU A N 1
ATOM 818 C CA . LEU A 1 101 ? -8.127 -7.203 4.537 1.00 94.19 101 LEU A CA 1
ATOM 819 C C . LEU A 1 101 ? -9.616 -7.543 4.544 1.00 94.19 101 LEU A C 1
ATOM 821 O O . LEU A 1 101 ? -10.022 -8.629 4.133 1.00 94.19 101 LEU A O 1
ATOM 825 N N . TRP A 1 102 ? -10.431 -6.608 5.011 1.00 95.00 102 TRP A N 1
ATOM 826 C CA . TRP A 1 102 ? -11.882 -6.713 4.971 1.00 95.00 102 TRP A CA 1
ATOM 827 C C . TRP A 1 102 ? -12.471 -5.418 4.426 1.00 95.00 102 TRP A C 1
ATOM 829 O O . TRP A 1 102 ? -12.199 -4.338 4.960 1.00 95.00 102 TRP A O 1
ATOM 839 N N . ASP A 1 103 ? -13.280 -5.527 3.376 1.00 93.94 103 ASP A N 1
ATOM 840 C CA . ASP A 1 103 ? -14.085 -4.427 2.875 1.00 93.94 103 ASP A CA 1
ATOM 841 C C . ASP A 1 103 ? -15.498 -4.489 3.472 1.00 93.94 103 ASP A C 1
ATOM 843 O O . ASP A 1 103 ? -16.146 -5.534 3.564 1.00 93.94 103 ASP A O 1
ATOM 847 N N . CYS A 1 104 ? -15.989 -3.340 3.921 1.00 91.69 104 CYS A N 1
ATOM 848 C CA . CYS A 1 104 ? -17.365 -3.187 4.355 1.00 91.69 104 CYS A CA 1
ATOM 849 C C . CYS A 1 104 ? -17.888 -1.841 3.866 1.00 91.69 104 CYS A C 1
ATOM 851 O O . CYS A 1 104 ? -17.460 -0.796 4.351 1.00 91.69 104 CYS A O 1
ATOM 853 N N . ARG A 1 105 ? -18.822 -1.849 2.905 1.00 90.31 105 ARG A N 1
ATOM 854 C CA . ARG A 1 105 ? -19.445 -0.624 2.360 1.00 90.31 105 ARG A CA 1
ATOM 855 C C . ARG A 1 105 ? -18.400 0.399 1.878 1.00 90.31 105 ARG A C 1
ATOM 857 O O . ARG A 1 105 ? -18.451 1.567 2.253 1.00 90.31 105 ARG A O 1
ATOM 864 N N . SER A 1 106 ? -17.411 -0.069 1.111 1.00 90.81 106 SER A N 1
ATOM 865 C CA . SER A 1 106 ? -16.275 0.734 0.617 1.00 90.81 106 SER A CA 1
ATOM 866 C C . SER A 1 106 ? -15.322 1.261 1.702 1.00 90.81 106 SER A C 1
ATOM 868 O O . SER A 1 106 ? -14.400 2.020 1.400 1.00 90.81 106 SER A O 1
ATOM 870 N N . VAL A 1 107 ? -15.498 0.850 2.959 1.00 93.06 107 VAL A N 1
ATOM 871 C CA . VAL A 1 107 ? -14.570 1.113 4.059 1.00 93.06 107 VAL A CA 1
ATOM 872 C C . VAL A 1 107 ? -13.696 -0.110 4.268 1.00 93.06 107 VAL A C 1
ATOM 874 O O . VAL A 1 107 ? -14.187 -1.213 4.484 1.00 93.06 107 VAL A O 1
ATOM 877 N N . TRP A 1 108 ? -12.390 0.109 4.242 1.00 94.44 108 TRP A N 1
ATOM 878 C CA . TRP A 1 108 ? -11.409 -0.947 4.414 1.00 94.44 108 TRP A CA 1
ATOM 879 C C . TRP A 1 108 ? -10.856 -1.026 5.833 1.00 94.44 108 TRP A C 1
ATOM 881 O O . TRP A 1 108 ? -10.479 -0.002 6.426 1.00 94.44 108 TRP A O 1
ATOM 891 N N . PHE A 1 109 ? -10.768 -2.261 6.319 1.00 95.19 109 PHE A N 1
ATOM 892 C CA . PHE A 1 109 ? -10.201 -2.666 7.598 1.00 95.19 109 PHE A CA 1
ATOM 893 C C . PHE A 1 109 ? -9.101 -3.695 7.382 1.00 95.19 109 PHE A C 1
ATOM 895 O O . PHE A 1 109 ? -9.111 -4.460 6.418 1.00 95.19 109 PHE A O 1
ATOM 902 N N . SER A 1 110 ? -8.153 -3.718 8.308 1.00 95.44 110 SER A N 1
ATOM 903 C CA . SER A 1 110 ? -7.011 -4.618 8.269 1.00 95.44 110 SER A CA 1
ATOM 904 C C . SER A 1 110 ? -6.871 -5.319 9.604 1.00 95.44 110 SER A C 1
ATOM 906 O O . SER A 1 110 ? -7.045 -4.709 10.663 1.00 95.44 110 SER A O 1
ATOM 908 N N . ARG A 1 111 ? -6.502 -6.599 9.563 1.00 93.31 111 ARG A N 1
ATOM 909 C CA . ARG A 1 111 ? -6.190 -7.366 10.773 1.00 93.31 111 ARG A CA 1
ATOM 910 C C . ARG A 1 111 ? -4.984 -6.808 11.534 1.00 93.31 111 ARG A C 1
ATOM 912 O O . ARG A 1 111 ? -4.876 -7.060 12.737 1.00 93.31 111 ARG A O 1
ATOM 919 N N . PHE A 1 112 ? -4.113 -6.084 10.824 1.00 91.56 112 PHE A N 1
ATOM 920 C CA . PHE A 1 112 ? -2.892 -5.451 11.326 1.00 91.56 112 PHE A CA 1
ATOM 921 C C . PHE A 1 112 ? -3.161 -4.083 11.974 1.00 91.56 112 PHE A C 1
ATOM 923 O O . PHE A 1 112 ? -2.253 -3.493 12.544 1.00 91.56 112 PHE A O 1
ATOM 930 N N . GLY A 1 113 ? -4.402 -3.580 11.919 1.00 89.06 113 GLY A N 1
ATOM 931 C CA . GLY A 1 113 ? -4.792 -2.314 12.536 1.00 89.06 113 GLY A CA 1
ATOM 932 C C . GLY A 1 113 ? -4.808 -1.157 11.540 1.00 89.06 113 GLY A C 1
ATOM 933 O O . GLY A 1 113 ? -5.621 -1.137 10.614 1.00 89.06 113 GLY A O 1
ATOM 934 N N . ASN A 1 114 ? -3.946 -0.160 11.754 1.00 91.31 114 ASN A N 1
ATOM 935 C CA . ASN A 1 114 ? -3.952 1.076 10.968 1.00 91.31 114 ASN A CA 1
ATOM 936 C C . ASN A 1 114 ? -3.184 0.938 9.635 1.00 91.31 114 ASN A C 1
ATOM 938 O O . ASN A 1 114 ? -2.601 -0.101 9.321 1.00 91.31 114 ASN A O 1
ATOM 942 N N . LEU A 1 115 ? -3.188 2.005 8.826 1.00 93.69 115 LEU A N 1
ATOM 943 C CA . LEU A 1 115 ? -2.550 2.007 7.504 1.00 93.69 115 LEU A CA 1
ATOM 944 C C . LEU A 1 115 ? -1.028 1.814 7.566 1.00 93.69 115 LEU A C 1
ATOM 946 O O . LEU A 1 115 ? -0.479 1.187 6.666 1.00 93.69 115 LEU A O 1
ATOM 950 N N . LEU A 1 116 ? -0.351 2.344 8.589 1.00 94.44 116 LEU A N 1
ATOM 951 C CA . LEU A 1 116 ? 1.102 2.208 8.740 1.00 94.44 116 LEU A CA 1
ATOM 952 C C . LEU A 1 116 ? 1.467 0.756 9.044 1.00 94.44 116 LEU A C 1
ATOM 954 O O . LEU A 1 116 ? 2.296 0.180 8.347 1.00 94.44 116 LEU A O 1
ATOM 958 N N . ASP A 1 117 ? 0.794 0.157 10.023 1.00 93.94 117 ASP A N 1
ATOM 959 C CA . ASP A 1 117 ? 1.058 -1.224 10.442 1.00 93.94 117 ASP A CA 1
ATOM 960 C C . ASP A 1 117 ? 0.684 -2.217 9.334 1.00 93.94 117 ASP A C 1
ATOM 962 O O . ASP A 1 117 ? 1.403 -3.177 9.070 1.00 93.94 117 ASP A O 1
ATOM 966 N N . THR A 1 118 ? -0.399 -1.933 8.605 1.00 95.19 118 THR A N 1
ATOM 967 C CA . THR A 1 118 ? -0.789 -2.712 7.423 1.00 95.19 118 THR A CA 1
ATOM 968 C C . THR A 1 118 ? 0.251 -2.594 6.314 1.00 95.19 118 THR A C 1
ATOM 970 O O . THR A 1 118 ? 0.684 -3.605 5.775 1.00 95.19 118 THR A O 1
ATOM 973 N N . ALA A 1 119 ? 0.691 -1.380 5.972 1.00 95.56 119 ALA A N 1
ATOM 974 C CA . ALA A 1 119 ? 1.690 -1.187 4.925 1.00 95.56 119 ALA A CA 1
ATOM 975 C C . ALA A 1 119 ? 3.020 -1.876 5.268 1.00 95.56 119 ALA A C 1
ATOM 977 O O . ALA A 1 119 ? 3.607 -2.519 4.400 1.00 95.56 119 ALA A O 1
ATOM 978 N N . GLU A 1 120 ? 3.470 -1.797 6.524 1.00 95.81 120 GLU A N 1
ATOM 979 C CA . GLU A 1 120 ? 4.671 -2.505 6.973 1.00 95.81 120 GLU A CA 1
ATOM 980 C C . GLU A 1 120 ? 4.503 -4.026 6.879 1.00 95.81 120 GLU A C 1
ATOM 982 O O . GLU A 1 120 ? 5.369 -4.691 6.313 1.00 95.81 120 GLU A O 1
ATOM 987 N N . ALA A 1 121 ? 3.395 -4.582 7.381 1.00 95.06 121 ALA A N 1
ATOM 988 C CA . ALA A 1 121 ? 3.144 -6.022 7.330 1.00 95.06 121 ALA A CA 1
ATOM 989 C C . ALA A 1 121 ? 3.153 -6.551 5.886 1.00 95.06 121 ALA A C 1
ATOM 991 O O . ALA A 1 121 ? 3.762 -7.584 5.600 1.00 95.06 121 ALA A O 1
ATOM 992 N N . PHE A 1 122 ? 2.552 -5.806 4.955 1.00 95.00 122 PHE A N 1
ATOM 993 C CA . PHE A 1 122 ? 2.572 -6.147 3.534 1.00 95.00 122 PHE A CA 1
ATOM 994 C C . PHE A 1 122 ? 3.995 -6.114 2.971 1.00 95.00 122 PHE A C 1
ATOM 996 O O . PHE A 1 122 ? 4.419 -7.089 2.354 1.00 95.00 122 PHE A O 1
ATOM 1003 N N . VAL A 1 123 ? 4.766 -5.055 3.235 1.00 95.06 123 VAL A N 1
ATOM 1004 C CA . VAL A 1 123 ? 6.168 -4.961 2.790 1.00 95.06 123 VAL A CA 1
ATOM 1005 C C . VAL A 1 123 ? 7.018 -6.099 3.356 1.00 95.06 123 VAL A C 1
ATOM 1007 O O . VAL A 1 123 ? 7.789 -6.688 2.605 1.00 95.06 123 VAL A O 1
ATOM 1010 N N . LYS A 1 124 ? 6.854 -6.462 4.633 1.00 94.50 124 LYS A N 1
ATOM 1011 C CA . LYS A 1 124 ? 7.599 -7.564 5.267 1.00 94.50 124 LYS A CA 1
ATOM 1012 C C . LYS A 1 124 ? 7.222 -8.937 4.716 1.00 94.50 124 LYS A C 1
ATOM 1014 O O . LYS A 1 124 ? 8.094 -9.774 4.521 1.00 94.50 124 LYS A O 1
ATOM 1019 N N . SER A 1 125 ? 5.935 -9.164 4.450 1.00 92.06 125 SER A N 1
ATOM 1020 C CA . SER A 1 125 ? 5.445 -10.430 3.885 1.00 92.06 125 SER A CA 1
ATOM 1021 C C . SER A 1 125 ? 5.756 -10.602 2.393 1.00 92.06 125 SER A C 1
ATOM 1023 O O . SER A 1 125 ? 5.730 -11.723 1.889 1.00 92.06 125 SER A O 1
ATOM 1025 N N . SER A 1 126 ? 6.055 -9.511 1.679 1.00 92.38 126 SER A N 1
ATOM 1026 C CA . SER A 1 126 ? 6.364 -9.553 0.250 1.00 92.38 126 SER A CA 1
ATOM 1027 C C . SER A 1 126 ? 7.714 -10.212 -0.021 1.00 92.38 126 SER A C 1
ATOM 1029 O O . SER A 1 126 ? 8.716 -9.900 0.621 1.00 92.38 126 SER A O 1
ATOM 1031 N N . GLY A 1 127 ? 7.766 -11.064 -1.044 1.00 89.94 127 GLY A N 1
ATOM 1032 C CA . GLY A 1 127 ? 9.017 -11.640 -1.540 1.00 89.94 127 GLY A CA 1
ATOM 1033 C C . GLY A 1 127 ? 9.881 -10.664 -2.346 1.00 89.94 127 GLY A C 1
ATOM 1034 O O . GLY A 1 127 ? 11.054 -10.954 -2.557 1.00 89.94 127 GLY A O 1
ATOM 1035 N N . GLU A 1 128 ? 9.331 -9.523 -2.777 1.00 89.44 128 GLU A N 1
ATOM 1036 C CA . GLU A 1 128 ? 9.985 -8.551 -3.675 1.00 89.44 128 GLU A CA 1
ATOM 1037 C C . GLU A 1 128 ? 9.912 -7.102 -3.159 1.00 89.44 128 GLU A C 1
ATOM 1039 O O . GLU A 1 128 ? 10.345 -6.169 -3.835 1.00 89.44 128 GLU A O 1
ATOM 1044 N N . GLY A 1 129 ? 9.349 -6.887 -1.967 1.00 92.19 129 GLY A N 1
ATOM 1045 C CA . GLY A 1 129 ? 8.953 -5.555 -1.511 1.00 92.19 129 GLY A CA 1
ATOM 1046 C C . GLY A 1 129 ? 7.761 -5.009 -2.303 1.00 92.19 129 GLY A C 1
ATOM 1047 O O . GLY A 1 129 ? 7.063 -5.759 -2.985 1.00 92.19 129 GLY A O 1
ATOM 1048 N N . TYR A 1 130 ? 7.509 -3.706 -2.190 1.00 92.25 130 TYR A N 1
ATOM 1049 C CA . TYR A 1 130 ? 6.420 -3.041 -2.912 1.00 92.25 130 TYR A CA 1
ATOM 1050 C C . TYR A 1 130 ? 6.807 -1.644 -3.380 1.00 92.25 130 TYR A C 1
ATOM 1052 O O . TYR A 1 130 ? 7.465 -0.893 -2.662 1.00 92.25 130 TYR A O 1
ATOM 1060 N N . THR A 1 131 ? 6.317 -1.240 -4.546 1.00 90.88 131 THR A N 1
ATOM 1061 C CA . THR A 1 131 ? 6.253 0.178 -4.922 1.00 90.88 131 THR A CA 1
ATOM 1062 C C . THR A 1 131 ? 5.017 0.848 -4.318 1.00 90.88 131 THR A C 1
ATOM 1064 O O . THR A 1 131 ? 4.042 0.201 -3.925 1.00 90.88 131 THR A O 1
ATOM 1067 N N . ALA A 1 132 ? 5.017 2.183 -4.255 1.00 90.75 132 ALA A N 1
ATOM 1068 C CA . ALA A 1 132 ? 3.856 2.928 -3.758 1.00 90.75 132 ALA A CA 1
ATOM 1069 C C . ALA A 1 132 ? 2.599 2.734 -4.632 1.00 90.75 132 ALA A C 1
ATOM 1071 O O . ALA A 1 132 ? 1.480 2.827 -4.126 1.00 90.75 132 ALA A O 1
ATOM 1072 N N . THR A 1 133 ? 2.771 2.488 -5.932 1.00 86.56 133 THR A N 1
ATOM 1073 C CA . T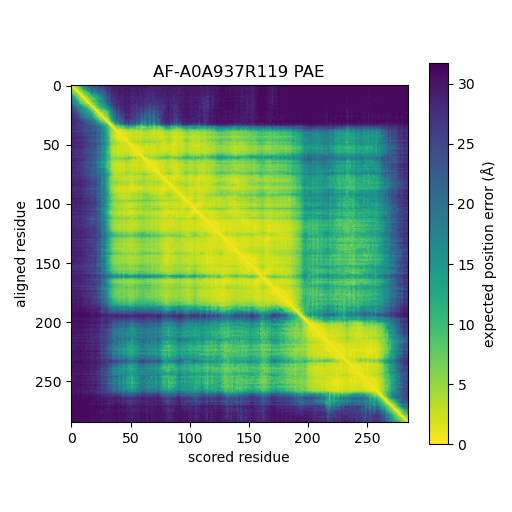HR A 1 133 ? 1.675 2.206 -6.869 1.00 86.56 133 THR A CA 1
ATOM 1074 C C . THR A 1 133 ? 1.119 0.803 -6.664 1.00 86.56 133 THR A C 1
ATOM 1076 O O . THR A 1 133 ? -0.088 0.683 -6.485 1.00 86.56 133 THR A O 1
ATOM 1079 N N . GLU A 1 134 ? 1.981 -0.215 -6.568 1.00 87.56 134 GLU A N 1
ATOM 1080 C CA . GLU A 1 134 ? 1.571 -1.600 -6.276 1.00 87.56 134 GLU A CA 1
ATOM 1081 C C . GLU A 1 134 ? 0.790 -1.672 -4.958 1.00 87.56 134 GLU A C 1
ATOM 1083 O O . GLU A 1 134 ? -0.328 -2.180 -4.903 1.00 87.56 134 GLU A O 1
ATOM 1088 N N . LEU A 1 135 ? 1.322 -1.068 -3.890 1.00 91.75 135 LEU A N 1
ATOM 1089 C CA . LEU A 1 135 ? 0.660 -1.112 -2.587 1.00 91.75 135 LEU A CA 1
ATOM 1090 C C . LEU A 1 135 ? -0.669 -0.336 -2.579 1.00 91.75 135 LEU A C 1
ATOM 1092 O O . LEU A 1 135 ? -1.586 -0.683 -1.838 1.00 91.75 135 LEU A O 1
ATOM 1096 N N . LYS A 1 136 ? -0.797 0.713 -3.402 1.00 92.00 136 LYS A N 1
ATOM 1097 C CA . LYS A 1 136 ? -2.064 1.439 -3.576 1.00 92.00 136 LYS A CA 1
ATOM 1098 C C . LYS A 1 136 ? -3.113 0.568 -4.270 1.00 92.00 136 LYS A C 1
ATOM 1100 O O . LYS A 1 136 ? -4.281 0.658 -3.900 1.00 92.00 136 LYS A O 1
ATOM 1105 N N . GLU A 1 137 ? -2.722 -0.215 -5.271 1.00 87.56 137 GLU A N 1
ATOM 1106 C CA . GLU A 1 137 ? -3.626 -1.128 -5.982 1.00 87.56 137 GLU A CA 1
ATOM 1107 C C . GLU A 1 137 ? -4.148 -2.218 -5.041 1.00 87.56 137 GLU A C 1
ATOM 1109 O O . GLU A 1 137 ? -5.347 -2.475 -5.031 1.00 87.56 137 GLU A O 1
ATOM 1114 N N . VAL A 1 138 ? -3.280 -2.761 -4.181 1.00 90.19 138 VAL A N 1
ATOM 1115 C CA . VAL A 1 138 ? -3.641 -3.805 -3.207 1.00 90.19 138 VAL A CA 1
ATOM 1116 C C . VAL A 1 138 ? -4.464 -3.263 -2.034 1.00 90.19 138 VAL A C 1
ATOM 1118 O O . VAL A 1 138 ? -5.463 -3.860 -1.643 1.00 90.19 138 VAL A O 1
ATOM 1121 N N . LEU A 1 139 ? -4.061 -2.132 -1.442 1.00 92.38 139 LEU A N 1
ATOM 1122 C CA . LEU A 1 139 ? -4.739 -1.578 -0.260 1.00 92.38 139 LEU A CA 1
ATOM 1123 C C . LEU A 1 139 ? -5.924 -0.667 -0.606 1.00 92.38 139 LEU A C 1
ATOM 1125 O O . LEU A 1 139 ? -6.628 -0.225 0.303 1.00 92.38 139 LEU A O 1
ATOM 1129 N N . HIS A 1 140 ? -6.125 -0.344 -1.887 1.00 91.31 140 HIS A N 1
ATOM 1130 C CA . HIS A 1 140 ? -7.142 0.584 -2.401 1.00 91.31 140 HIS A CA 1
ATOM 1131 C C . HIS A 1 140 ? -7.083 2.012 -1.816 1.00 91.31 140 HIS A C 1
ATOM 1133 O O . HIS A 1 140 ? -8.036 2.787 -1.916 1.00 91.31 140 HIS A O 1
ATOM 1139 N N . VAL A 1 141 ? -5.953 2.405 -1.215 1.00 93.00 141 VAL A N 1
ATOM 1140 C CA . VAL A 1 141 ? -5.740 3.723 -0.589 1.00 93.00 141 VAL A CA 1
ATOM 1141 C C . VAL A 1 141 ? -4.372 4.270 -0.996 1.00 93.00 141 VAL A C 1
ATOM 1143 O O . VAL A 1 141 ? -3.437 3.522 -1.253 1.00 93.00 141 VAL A O 1
ATOM 1146 N N . LYS A 1 142 ? -4.219 5.598 -1.066 1.00 92.00 142 LYS A N 1
ATOM 1147 C CA . LYS A 1 142 ? -2.915 6.230 -1.330 1.00 92.00 142 LYS A CA 1
ATOM 1148 C C . LYS A 1 142 ? -1.945 5.959 -0.170 1.00 92.00 142 LYS A C 1
ATOM 1150 O O . LYS A 1 142 ? -2.173 6.424 0.943 1.00 92.00 142 LYS A O 1
ATOM 1155 N N . THR A 1 143 ? -0.830 5.292 -0.453 1.00 91.81 143 THR A N 1
ATOM 1156 C CA . THR A 1 143 ? 0.144 4.821 0.554 1.00 91.81 143 THR A CA 1
ATOM 1157 C C . THR A 1 143 ? 1.415 5.663 0.640 1.00 91.81 143 THR A C 1
ATOM 1159 O O . THR A 1 143 ? 2.170 5.515 1.594 1.00 91.81 143 THR A O 1
ATOM 1162 N N . LYS A 1 144 ? 1.650 6.590 -0.302 1.00 91.00 144 LYS A N 1
ATOM 1163 C CA . LYS A 1 144 ? 2.903 7.369 -0.394 1.00 91.00 144 LYS A CA 1
ATOM 1164 C C . LYS A 1 144 ? 3.306 8.022 0.935 1.00 91.00 144 LYS A C 1
ATOM 1166 O O . LYS A 1 144 ? 4.439 7.859 1.367 1.00 91.00 144 LYS A O 1
ATOM 1171 N N . HIS A 1 145 ? 2.381 8.718 1.600 1.00 93.19 145 HIS A N 1
ATOM 1172 C CA . HIS A 1 145 ? 2.662 9.371 2.884 1.00 93.19 145 HIS A CA 1
ATOM 1173 C C . HIS A 1 145 ? 2.949 8.371 4.010 1.00 93.19 145 HIS A C 1
ATOM 1175 O O . HIS A 1 145 ? 3.887 8.585 4.773 1.00 93.19 145 HIS A O 1
ATOM 1181 N N . ALA A 1 146 ? 2.187 7.274 4.080 1.00 93.81 146 ALA A N 1
ATOM 1182 C CA . ALA A 1 146 ? 2.395 6.213 5.062 1.00 93.81 146 ALA A CA 1
ATOM 1183 C C . ALA A 1 146 ? 3.786 5.580 4.903 1.00 93.81 146 ALA A C 1
ATOM 1185 O O . ALA A 1 146 ? 4.537 5.467 5.865 1.00 93.81 146 ALA A O 1
ATOM 1186 N N . LEU A 1 147 ? 4.175 5.270 3.667 1.00 95.25 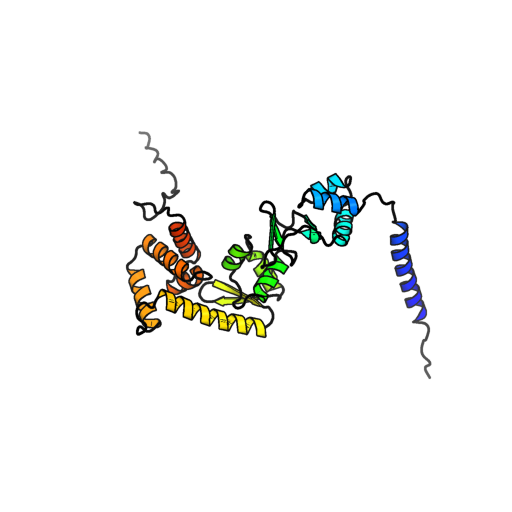147 LEU A N 1
ATOM 1187 C CA . LEU A 1 147 ? 5.488 4.718 3.347 1.00 95.25 147 LEU A CA 1
ATOM 1188 C C . LEU A 1 147 ? 6.623 5.701 3.663 1.00 95.25 147 LEU A C 1
ATOM 1190 O O . LEU A 1 147 ? 7.630 5.312 4.245 1.00 95.25 147 LEU A O 1
ATOM 1194 N N . THR A 1 148 ? 6.467 6.992 3.350 1.00 95.25 148 THR A N 1
ATOM 1195 C CA . THR A 1 148 ? 7.453 8.013 3.747 1.00 95.25 148 THR A CA 1
ATOM 1196 C C . THR A 1 148 ? 7.621 8.084 5.264 1.00 95.25 148 THR A C 1
ATOM 1198 O O . THR A 1 148 ? 8.745 8.226 5.741 1.00 95.25 148 THR A O 1
ATOM 1201 N N . GLN A 1 149 ? 6.529 7.982 6.022 1.00 95.94 149 GLN A N 1
ATOM 1202 C CA . GLN A 1 149 ? 6.586 7.970 7.480 1.00 95.94 149 GLN A CA 1
ATOM 1203 C C . GLN A 1 149 ? 7.306 6.723 8.009 1.00 95.94 149 GLN A C 1
ATOM 1205 O O . GLN A 1 149 ? 8.179 6.864 8.859 1.00 95.94 149 GLN A O 1
ATOM 1210 N N . LEU A 1 150 ? 7.003 5.538 7.469 1.00 96.31 150 LEU A N 1
ATOM 1211 C CA . LEU A 1 150 ? 7.651 4.282 7.863 1.00 96.31 150 LEU A CA 1
ATOM 1212 C C . LEU A 1 150 ? 9.164 4.281 7.589 1.00 96.31 150 LEU A C 1
ATOM 1214 O O . LEU A 1 150 ? 9.932 3.777 8.407 1.00 96.31 150 LEU A O 1
ATOM 1218 N N . VAL A 1 151 ? 9.595 4.883 6.474 1.00 96.56 151 VAL A N 1
ATOM 1219 C CA . VAL A 1 151 ? 11.025 5.059 6.160 1.00 96.56 151 VAL A CA 1
ATOM 1220 C C . VAL A 1 151 ? 11.687 6.002 7.159 1.00 96.56 151 VAL A C 1
ATOM 1222 O O . VAL A 1 151 ? 12.753 5.700 7.682 1.00 96.56 151 VAL A O 1
ATOM 1225 N N . ARG A 1 152 ? 11.046 7.136 7.470 1.00 96.00 152 ARG A N 1
ATOM 1226 C CA . ARG A 1 152 ? 11.572 8.101 8.451 1.00 96.00 152 ARG A CA 1
ATOM 1227 C C . ARG A 1 152 ? 11.690 7.511 9.853 1.00 96.00 152 ARG A C 1
ATOM 1229 O O . ARG A 1 152 ? 12.592 7.896 10.582 1.00 96.00 152 ARG A O 1
ATOM 1236 N N . SER A 1 153 ? 10.794 6.598 10.223 1.00 94.94 153 SER A N 1
ATOM 1237 C CA . SER A 1 153 ? 10.859 5.885 11.500 1.00 94.94 153 SER A CA 1
ATOM 1238 C C . SER A 1 153 ? 11.786 4.662 11.479 1.00 94.94 153 SER A C 1
ATOM 1240 O O . SER A 1 153 ? 11.816 3.938 12.466 1.00 94.94 153 SER A O 1
ATOM 1242 N N . GLY A 1 154 ? 12.470 4.371 10.365 1.00 93.50 154 GLY A N 1
ATOM 1243 C CA . GLY A 1 154 ? 13.373 3.220 10.240 1.00 93.50 154 GLY A CA 1
ATOM 1244 C C . GLY A 1 154 ? 12.688 1.846 10.238 1.00 93.50 154 GLY A C 1
ATOM 1245 O O . GLY A 1 154 ? 13.361 0.835 10.387 1.00 93.50 154 GLY A O 1
ATOM 1246 N N . ARG A 1 155 ? 11.358 1.780 10.068 1.00 94.94 155 ARG A N 1
ATOM 1247 C CA . ARG A 1 155 ? 10.595 0.509 10.067 1.00 94.94 155 ARG A CA 1
ATOM 1248 C C . ARG A 1 155 ? 10.710 -0.239 8.739 1.00 94.94 155 ARG A C 1
ATOM 1250 O O . ARG A 1 155 ? 10.587 -1.459 8.696 1.00 94.94 155 ARG A O 1
ATOM 1257 N N . ILE A 1 156 ? 10.921 0.504 7.653 1.00 96.81 156 ILE A N 1
ATOM 1258 C CA . ILE A 1 156 ? 11.124 -0.023 6.301 1.00 96.81 156 ILE A CA 1
ATOM 1259 C C . ILE A 1 156 ? 12.269 0.727 5.627 1.00 96.81 156 ILE A C 1
ATOM 1261 O O . ILE A 1 156 ? 12.505 1.904 5.914 1.00 96.81 156 ILE A O 1
ATOM 1265 N N . GLN A 1 157 ? 12.933 0.068 4.688 1.00 95.88 157 GLN A N 1
ATOM 1266 C CA . GLN A 1 157 ? 13.956 0.680 3.850 1.00 95.88 157 GLN A CA 1
ATOM 1267 C C . GLN A 1 157 ? 13.349 1.109 2.512 1.00 95.88 157 GLN A C 1
ATOM 1269 O O . GLN A 1 157 ? 12.292 0.627 2.095 1.00 95.88 157 GLN A O 1
ATOM 1274 N N . ARG A 1 158 ? 14.002 2.052 1.829 1.00 94.94 158 ARG A N 1
ATOM 1275 C CA . ARG A 1 158 ? 13.588 2.508 0.500 1.00 94.94 158 ARG A CA 1
ATOM 1276 C C . ARG A 1 158 ? 14.788 2.569 -0.420 1.00 94.94 158 ARG A C 1
ATOM 1278 O O . ARG A 1 158 ? 15.739 3.285 -0.125 1.00 94.94 158 ARG A O 1
ATOM 1285 N N . GLU A 1 159 ? 14.670 1.933 -1.575 1.00 91.62 159 GLU A N 1
ATOM 1286 C CA . GLU A 1 159 ? 15.719 1.909 -2.588 1.00 91.62 159 GLU A CA 1
ATOM 1287 C C . GLU A 1 159 ? 15.197 2.287 -3.969 1.00 91.62 159 GLU A C 1
ATOM 1289 O O . GLU A 1 159 ? 14.048 1.977 -4.300 1.00 91.62 159 GLU A O 1
ATOM 1294 N N . PRO A 1 160 ? 16.014 2.971 -4.785 1.00 88.62 160 PRO A N 1
ATOM 1295 C CA . PRO A 1 160 ? 15.697 3.179 -6.185 1.00 88.62 160 PRO A CA 1
ATOM 1296 C C . PRO A 1 160 ? 15.871 1.866 -6.960 1.00 88.62 160 PRO A C 1
ATOM 1298 O O . PRO A 1 160 ? 16.937 1.253 -6.940 1.00 88.62 160 PRO A O 1
ATOM 1301 N N . PHE A 1 161 ? 14.821 1.453 -7.663 1.00 81.50 161 PHE A N 1
ATOM 1302 C CA . PHE A 1 161 ? 14.868 0.412 -8.684 1.00 81.50 161 PHE A CA 1
ATOM 1303 C C . PHE A 1 161 ? 14.426 1.045 -9.996 1.00 81.50 161 PHE A C 1
ATOM 1305 O O . PHE A 1 161 ? 13.274 1.471 -10.121 1.00 81.50 161 PHE A O 1
ATOM 1312 N N . ASP A 1 162 ? 15.333 1.104 -10.969 1.00 76.88 162 ASP A N 1
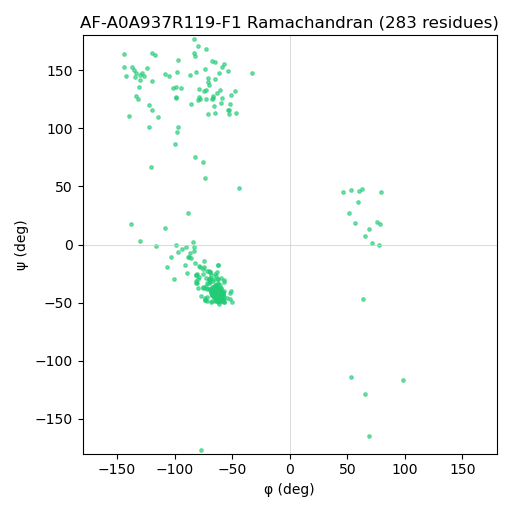ATOM 1313 C CA . ASP A 1 162 ? 15.086 1.766 -12.247 1.00 76.88 162 ASP A CA 1
ATOM 1314 C C . ASP A 1 162 ? 14.607 3.222 -12.025 1.00 76.88 162 ASP A C 1
ATOM 1316 O O . ASP A 1 162 ? 15.344 4.046 -11.481 1.00 76.88 162 ASP A O 1
ATOM 1320 N N . SER A 1 163 ? 13.358 3.538 -12.381 1.00 77.12 163 SER A N 1
ATOM 1321 C CA . SER A 1 163 ? 12.766 4.878 -12.247 1.00 77.12 163 SER A CA 1
ATOM 1322 C C . SER A 1 163 ? 11.877 5.065 -11.006 1.00 77.12 163 SER A C 1
ATOM 1324 O O . SER A 1 163 ? 11.321 6.148 -10.802 1.00 77.12 163 SER A O 1
ATOM 1326 N N . VAL A 1 164 ? 11.702 4.034 -10.166 1.00 83.19 164 VAL A N 1
ATOM 1327 C CA . VAL A 1 164 ? 10.739 4.055 -9.051 1.00 83.19 164 VAL A CA 1
ATOM 1328 C C . VAL A 1 164 ? 11.354 3.545 -7.753 1.00 83.19 164 VAL A C 1
ATOM 1330 O O . VAL A 1 164 ? 12.212 2.672 -7.718 1.00 83.19 164 VAL A O 1
ATOM 1333 N N . TYR A 1 165 ? 10.890 4.103 -6.637 1.00 91.00 165 TYR A N 1
ATOM 1334 C CA . TYR A 1 165 ? 11.279 3.626 -5.320 1.00 91.00 165 TYR A CA 1
ATOM 1335 C C . TYR A 1 165 ? 10.512 2.364 -4.931 1.00 91.00 165 TYR A C 1
ATOM 1337 O O . TYR A 1 165 ? 9.276 2.358 -4.904 1.00 91.00 165 TYR A O 1
ATOM 1345 N N . VAL A 1 166 ? 11.265 1.338 -4.551 1.00 92.38 166 VAL A N 1
ATOM 1346 C CA . VAL A 1 166 ? 10.758 0.118 -3.929 1.00 92.38 166 VAL A CA 1
ATOM 1347 C C . VAL A 1 166 ? 11.006 0.210 -2.432 1.00 92.38 166 VAL A C 1
ATOM 1349 O O . VAL A 1 166 ? 12.070 0.632 -1.973 1.00 92.38 166 VAL A O 1
ATOM 1352 N N . TYR A 1 167 ? 9.985 -0.153 -1.673 1.00 95.62 167 TYR A N 1
ATOM 1353 C CA . TYR A 1 167 ? 10.013 -0.215 -0.227 1.00 95.62 167 TYR A CA 1
ATOM 1354 C C . TYR A 1 167 ? 10.235 -1.662 0.196 1.00 95.62 167 TYR A C 1
ATOM 1356 O O . TYR A 1 167 ? 9.519 -2.564 -0.247 1.00 95.62 167 TYR A O 1
ATOM 1364 N N . LEU A 1 168 ? 11.248 -1.853 1.030 1.00 96.25 168 LEU A N 1
ATOM 1365 C CA . LEU A 1 168 ? 11.768 -3.141 1.473 1.00 96.25 168 LEU A CA 1
ATOM 1366 C C . LEU A 1 168 ? 11.645 -3.248 2.992 1.00 96.25 168 LEU A C 1
ATOM 1368 O O . LEU A 1 168 ? 11.434 -2.244 3.678 1.00 96.25 168 LEU A O 1
ATOM 1372 N N . SER A 1 169 ? 11.785 -4.458 3.525 1.00 96.62 169 SER A N 1
ATOM 1373 C CA . SER A 1 169 ? 11.809 -4.670 4.974 1.00 96.62 169 SER A CA 1
ATOM 1374 C C . SER A 1 169 ? 12.870 -3.796 5.660 1.00 96.62 169 SER A C 1
ATOM 1376 O O . SER A 1 169 ? 13.899 -3.473 5.071 1.00 96.62 169 SER A O 1
ATOM 1378 N N . GLY A 1 170 ? 12.614 -3.407 6.912 1.00 93.31 170 GLY A N 1
ATOM 1379 C CA . GLY A 1 170 ? 13.614 -2.761 7.768 1.00 93.31 170 GLY A CA 1
ATOM 1380 C C . GLY A 1 170 ? 14.789 -3.681 8.113 1.00 93.31 170 GLY A C 1
ATOM 1381 O O . GLY A 1 170 ? 15.883 -3.202 8.389 1.00 93.31 170 GLY A O 1
ATOM 1382 N N . GLU A 1 171 ? 14.556 -4.995 8.081 1.00 93.94 171 GLU A N 1
ATOM 1383 C CA . GLU A 1 171 ? 15.534 -6.029 8.416 1.00 93.94 171 GLU A CA 1
ATOM 1384 C C . GLU A 1 171 ? 16.398 -6.384 7.199 1.00 93.94 171 GLU A C 1
ATOM 1386 O O . GLU A 1 171 ? 15.878 -6.861 6.186 1.00 93.94 171 GLU A O 1
ATOM 1391 N N . ASP A 1 172 ? 17.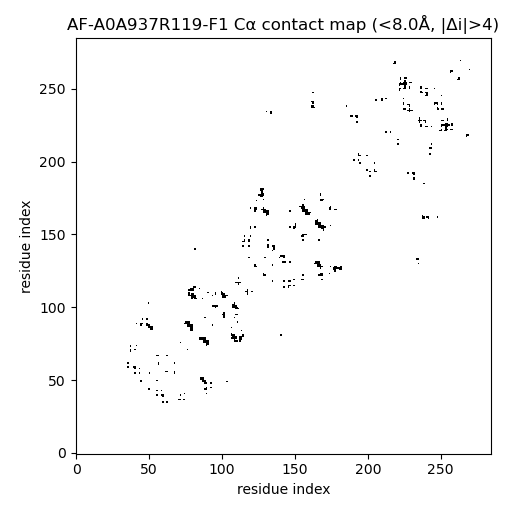717 -6.217 7.322 1.00 92.69 172 ASP A N 1
ATOM 1392 C CA . ASP A 1 172 ? 18.658 -6.323 6.196 1.00 92.69 172 ASP A CA 1
ATOM 1393 C C . ASP A 1 172 ? 18.604 -7.676 5.481 1.00 92.69 172 ASP A C 1
ATOM 1395 O O . ASP A 1 172 ? 18.547 -7.733 4.254 1.00 92.69 172 ASP A O 1
ATOM 1399 N N . HIS A 1 173 ? 18.534 -8.776 6.232 1.00 93.56 173 HIS A N 1
ATOM 1400 C CA . HIS A 1 173 ? 18.492 -10.121 5.655 1.00 93.56 173 HIS A CA 1
ATOM 1401 C C . HIS A 1 173 ? 17.231 -10.363 4.800 1.00 93.56 173 HIS A C 1
ATOM 1403 O O . HIS A 1 173 ? 17.300 -11.005 3.746 1.00 93.56 173 HIS A O 1
ATOM 1409 N N . VAL A 1 174 ? 16.077 -9.825 5.219 1.00 94.56 174 VAL A N 1
ATOM 1410 C CA . VAL A 1 174 ? 14.829 -9.892 4.442 1.00 94.56 174 VAL A CA 1
ATOM 1411 C C . VAL A 1 174 ? 14.921 -8.964 3.236 1.00 94.56 174 VAL A C 1
ATOM 1413 O O . VAL A 1 174 ? 14.584 -9.375 2.124 1.00 94.56 174 VAL A O 1
ATOM 1416 N N . ALA A 1 175 ? 15.413 -7.739 3.433 1.00 93.69 175 ALA A N 1
ATOM 1417 C CA . ALA A 1 175 ? 15.576 -6.757 2.368 1.00 93.69 175 ALA A CA 1
ATOM 1418 C C . ALA A 1 175 ? 16.500 -7.277 1.253 1.00 93.69 175 ALA A C 1
ATOM 1420 O O . ALA A 1 175 ? 16.164 -7.171 0.076 1.00 93.69 175 ALA A O 1
ATOM 1421 N N . ASP A 1 176 ? 17.607 -7.940 1.592 1.00 93.31 176 ASP A N 1
ATOM 1422 C CA . ASP A 1 176 ? 18.522 -8.548 0.621 1.00 93.31 176 ASP A CA 1
ATOM 1423 C C . ASP A 1 176 ? 17.867 -9.646 -0.211 1.00 93.31 176 ASP A C 1
ATOM 1425 O O . ASP A 1 176 ? 18.073 -9.724 -1.429 1.00 93.31 176 ASP A O 1
ATOM 1429 N N . ARG A 1 177 ? 17.037 -10.480 0.423 1.00 94.00 177 ARG A N 1
ATOM 1430 C CA . ARG A 1 177 ? 16.249 -11.486 -0.291 1.00 94.00 177 ARG A CA 1
ATOM 1431 C C . ARG A 1 177 ? 15.269 -10.815 -1.250 1.00 94.00 177 ARG A C 1
ATOM 1433 O O . ARG A 1 177 ? 15.218 -11.198 -2.417 1.00 94.00 177 ARG A O 1
ATOM 1440 N N . GLN A 1 178 ? 14.560 -9.784 -0.790 1.00 94.62 178 GLN A N 1
ATOM 1441 C CA . GLN A 1 178 ? 13.612 -9.023 -1.606 1.00 94.62 178 GLN A CA 1
ATOM 1442 C C . GLN A 1 178 ? 14.283 -8.372 -2.820 1.00 94.62 178 GLN A C 1
ATOM 1444 O O . GLN A 1 178 ? 13.795 -8.511 -3.944 1.00 94.62 178 GLN A O 1
ATOM 1449 N N . ARG A 1 179 ? 15.449 -7.743 -2.622 1.00 91.94 179 ARG A N 1
ATOM 1450 C CA . ARG A 1 179 ? 16.258 -7.141 -3.696 1.00 91.94 179 ARG A CA 1
ATOM 1451 C C . ARG A 1 179 ? 16.638 -8.167 -4.760 1.00 91.94 179 ARG A C 1
ATOM 1453 O O . ARG A 1 179 ? 16.487 -7.899 -5.954 1.00 91.94 179 ARG A O 1
ATOM 1460 N N . LYS A 1 180 ? 17.147 -9.333 -4.343 1.00 91.50 180 LYS A N 1
ATOM 1461 C CA . LYS A 1 180 ? 17.579 -10.401 -5.261 1.00 91.50 180 LYS A CA 1
ATOM 1462 C C . LYS A 1 180 ? 16.403 -10.942 -6.071 1.00 91.50 180 LYS A C 1
ATOM 1464 O O . LYS A 1 180 ? 16.511 -11.017 -7.296 1.00 91.50 180 LYS A O 1
ATOM 1469 N N . THR A 1 181 ? 15.282 -11.247 -5.415 1.00 90.00 181 THR A N 1
ATOM 1470 C CA . THR A 1 18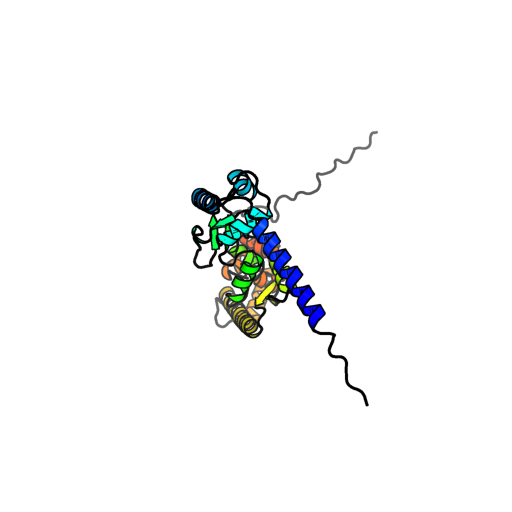1 ? 14.070 -11.743 -6.084 1.00 90.00 181 THR A CA 1
ATOM 1471 C C . THR A 1 181 ? 13.542 -10.720 -7.082 1.00 90.00 181 THR A C 1
ATOM 1473 O O . THR A 1 181 ? 13.334 -11.062 -8.243 1.00 90.00 181 THR A O 1
ATOM 1476 N N . ARG A 1 182 ? 13.437 -9.442 -6.693 1.00 88.19 182 ARG A N 1
ATOM 1477 C CA . ARG A 1 182 ? 12.924 -8.393 -7.585 1.00 88.19 182 ARG A CA 1
ATOM 1478 C C . ARG A 1 182 ? 13.812 -8.174 -8.809 1.00 88.19 182 ARG A C 1
ATOM 1480 O O . ARG A 1 182 ? 13.302 -8.041 -9.917 1.00 88.19 182 ARG A O 1
ATOM 1487 N N . LYS A 1 183 ? 15.142 -8.196 -8.650 1.00 84.56 183 LYS A N 1
ATOM 1488 C CA . LYS A 1 183 ? 16.075 -8.135 -9.795 1.00 84.56 183 LYS A CA 1
ATOM 1489 C C . LYS A 1 183 ? 15.892 -9.323 -10.744 1.00 84.56 183 LYS A C 1
ATOM 1491 O O . LYS A 1 183 ? 15.956 -9.141 -11.958 1.00 84.56 183 LYS A O 1
ATOM 1496 N N . ALA A 1 184 ? 15.673 -10.526 -10.213 1.00 83.75 184 ALA A N 1
ATOM 1497 C CA . ALA A 1 184 ? 15.419 -11.716 -11.023 1.00 83.75 184 ALA A CA 1
ATOM 1498 C C . ALA A 1 184 ? 14.064 -11.641 -11.746 1.00 83.75 184 ALA A C 1
ATOM 1500 O O . ALA A 1 184 ? 13.995 -11.954 -12.934 1.00 83.75 184 ALA A O 1
ATOM 1501 N N . HIS A 1 185 ? 13.017 -11.172 -11.063 1.00 80.75 185 HIS A N 1
ATOM 1502 C CA . HIS A 1 185 ? 11.691 -10.985 -11.641 1.00 80.75 185 HIS A CA 1
ATOM 1503 C C . HIS A 1 185 ? 11.711 -9.943 -12.762 1.00 80.75 185 HIS A C 1
ATOM 1505 O O . HIS A 1 185 ? 11.276 -10.256 -13.860 1.00 80.75 185 HIS A O 1
ATOM 1511 N N . LEU A 1 186 ? 12.333 -8.775 -12.568 1.00 74.38 186 LEU A N 1
ATOM 1512 C CA . LEU A 1 186 ? 12.475 -7.772 -13.635 1.00 74.38 186 LEU A CA 1
ATOM 1513 C C . LEU A 1 186 ? 13.206 -8.325 -14.866 1.00 74.38 186 LEU A C 1
ATOM 1515 O O . LEU A 1 186 ? 12.754 -8.118 -15.989 1.00 74.38 186 LEU A O 1
ATOM 1519 N N . LYS A 1 187 ? 14.295 -9.085 -14.672 1.00 72.56 187 LYS A N 1
ATOM 1520 C CA . LYS A 1 187 ? 15.003 -9.747 -15.782 1.00 72.56 187 LYS A CA 1
ATOM 1521 C C . LYS A 1 187 ? 14.112 -10.752 -16.515 1.00 72.56 187 LYS A C 1
ATOM 1523 O O . LYS A 1 187 ? 14.115 -10.776 -17.742 1.00 72.56 187 LYS A O 1
ATOM 1528 N N . ARG A 1 188 ? 13.354 -11.569 -15.777 1.00 69.31 188 ARG A N 1
ATOM 1529 C CA . ARG A 1 188 ? 12.440 -12.572 -16.342 1.00 69.31 188 ARG A CA 1
ATOM 1530 C C . ARG A 1 188 ? 11.269 -11.926 -17.076 1.00 69.31 188 ARG A C 1
ATOM 1532 O O . ARG A 1 188 ? 10.926 -12.363 -18.168 1.00 69.31 188 ARG A O 1
ATOM 1539 N N . SER A 1 189 ? 10.674 -10.893 -16.498 1.00 67.94 189 SER A N 1
ATOM 1540 C CA . SER A 1 189 ? 9.539 -10.189 -17.084 1.00 67.94 189 SER A CA 1
ATOM 1541 C C . SER A 1 189 ? 9.984 -9.424 -18.334 1.00 67.94 189 SER A C 1
ATOM 1543 O O . SER A 1 189 ? 9.336 -9.541 -19.372 1.00 67.94 189 SER A O 1
ATOM 1545 N N . PHE A 1 190 ? 11.155 -8.775 -18.315 1.00 64.62 190 PHE A N 1
ATOM 1546 C CA . PHE A 1 190 ? 11.762 -8.209 -19.525 1.00 64.62 190 PHE A CA 1
ATOM 1547 C C . PHE A 1 190 ? 11.999 -9.277 -20.604 1.00 64.62 190 PHE A C 1
ATOM 1549 O O . PHE A 1 190 ? 11.588 -9.099 -21.747 1.00 64.62 190 PHE A O 1
ATOM 1556 N N . ALA A 1 191 ? 12.581 -10.424 -20.240 1.00 59.16 191 ALA A N 1
ATOM 1557 C CA . ALA A 1 191 ? 12.759 -11.545 -21.161 1.00 59.16 191 ALA A CA 1
ATOM 1558 C C . ALA A 1 191 ? 11.417 -12.022 -21.758 1.00 59.16 191 ALA A C 1
ATOM 1560 O O . ALA A 1 191 ? 11.331 -12.254 -22.956 1.00 59.16 191 ALA A O 1
ATOM 1561 N N . SER A 1 192 ? 10.339 -12.082 -20.970 1.00 61.25 192 SER A N 1
ATOM 1562 C CA . SER A 1 192 ? 9.012 -12.482 -21.470 1.00 61.25 192 SER A CA 1
ATOM 1563 C C . SER A 1 192 ? 8.361 -11.473 -22.423 1.00 61.25 192 SER A C 1
ATOM 1565 O O . SER A 1 192 ? 7.550 -11.852 -23.261 1.00 61.25 192 SER A O 1
ATOM 1567 N N . VAL A 1 193 ? 8.712 -10.191 -22.303 1.00 56.25 193 VAL A N 1
ATOM 1568 C CA . VAL A 1 193 ? 8.188 -9.115 -23.156 1.00 56.25 193 VAL A CA 1
ATOM 1569 C C . VAL A 1 193 ? 8.907 -9.047 -24.497 1.00 56.25 193 VAL A C 1
ATOM 1571 O O . VAL A 1 193 ? 8.306 -8.705 -25.514 1.00 56.25 193 VAL A O 1
ATOM 1574 N N . VAL A 1 194 ? 10.192 -9.376 -24.491 1.00 56.97 194 VAL A N 1
ATOM 1575 C CA . VAL A 1 194 ? 11.096 -9.063 -25.593 1.00 56.97 194 VAL A CA 1
ATOM 1576 C C . VAL A 1 194 ? 11.471 -10.294 -26.429 1.00 56.97 194 VAL A C 1
ATOM 1578 O O . VAL A 1 194 ? 11.865 -10.158 -27.586 1.00 56.97 194 VAL A O 1
ATOM 1581 N N . ILE A 1 195 ? 11.296 -11.505 -25.899 1.00 54.78 195 ILE A N 1
ATOM 1582 C CA . ILE A 1 195 ? 11.751 -12.731 -26.560 1.00 54.78 195 ILE A CA 1
ATOM 1583 C C . ILE A 1 195 ? 10.594 -13.403 -27.310 1.00 54.78 195 ILE A C 1
ATOM 1585 O O . ILE A 1 195 ? 9.837 -14.191 -26.750 1.00 54.78 195 ILE A O 1
ATOM 1589 N N . VAL A 1 196 ? 10.510 -13.132 -28.615 1.00 56.12 196 VAL A N 1
ATOM 1590 C CA . VAL A 1 196 ? 9.978 -14.103 -29.595 1.00 56.12 196 VAL A CA 1
ATOM 1591 C C . VAL A 1 196 ? 11.118 -14.985 -30.133 1.00 56.12 196 VAL A C 1
ATOM 1593 O O . VAL A 1 196 ? 10.880 -16.119 -30.535 1.00 56.12 196 VAL A O 1
ATOM 1596 N N . ASN A 1 197 ? 12.365 -14.492 -30.087 1.00 62.12 197 ASN A N 1
ATOM 1597 C CA . ASN A 1 197 ? 13.561 -15.208 -30.523 1.00 62.12 197 ASN A CA 1
ATOM 1598 C C . ASN A 1 197 ? 14.498 -15.498 -29.330 1.00 62.12 197 ASN A C 1
ATOM 1600 O O . ASN A 1 197 ? 15.098 -14.549 -28.818 1.00 62.12 197 ASN A O 1
ATOM 1604 N N . PRO A 1 198 ? 14.640 -16.764 -28.892 1.00 62.09 198 PRO A N 1
ATOM 1605 C CA . PRO A 1 198 ? 15.500 -17.147 -27.767 1.00 62.09 198 PRO A CA 1
ATOM 1606 C C . PRO A 1 198 ? 16.991 -16.851 -27.990 1.00 62.09 198 PRO A C 1
ATOM 1608 O O . PRO A 1 198 ? 17.728 -16.769 -27.009 1.00 62.09 198 PRO A O 1
ATOM 1611 N N . ASP A 1 199 ? 17.414 -16.641 -29.239 1.00 67.12 199 ASP A N 1
ATOM 1612 C CA . ASP A 1 199 ? 18.811 -16.381 -29.600 1.00 67.12 199 ASP A CA 1
ATOM 1613 C C . ASP A 1 199 ? 19.185 -14.889 -29.544 1.00 67.12 199 ASP A C 1
ATOM 1615 O O . ASP A 1 199 ? 20.363 -14.544 -29.630 1.00 67.12 199 ASP A O 1
ATOM 1619 N N . LEU A 1 200 ? 18.207 -13.984 -29.401 1.00 70.12 200 LEU A N 1
ATOM 1620 C CA . LEU A 1 200 ? 18.463 -12.543 -29.378 1.00 70.12 200 LEU A CA 1
ATOM 1621 C C . LEU A 1 200 ? 18.967 -12.103 -27.998 1.00 70.12 200 LEU A C 1
ATOM 1623 O O . LEU A 1 200 ? 18.292 -12.295 -26.980 1.00 70.12 200 LEU A O 1
ATOM 1627 N N . ALA A 1 201 ? 20.131 -11.451 -27.954 1.00 76.06 201 ALA A N 1
ATOM 1628 C CA . ALA A 1 201 ? 20.677 -10.963 -26.696 1.00 76.06 201 ALA A CA 1
ATOM 1629 C C . ALA A 1 201 ? 19.772 -9.875 -26.087 1.00 76.06 201 ALA A C 1
ATOM 1631 O O . ALA A 1 201 ? 19.250 -9.002 -26.780 1.00 76.06 201 ALA A O 1
ATOM 1632 N N . VAL A 1 202 ? 19.636 -9.878 -24.754 1.00 72.19 202 VAL A N 1
ATOM 1633 C CA . VAL A 1 202 ? 18.802 -8.915 -24.001 1.00 72.19 202 VAL A CA 1
ATOM 1634 C C . VAL A 1 202 ? 19.112 -7.463 -24.382 1.00 72.19 202 VAL A C 1
ATOM 1636 O O . VAL A 1 202 ? 18.197 -6.656 -24.518 1.00 72.19 202 VAL A O 1
ATOM 1639 N N . GLU A 1 203 ? 20.387 -7.125 -24.575 1.00 76.12 203 GLU A N 1
ATOM 1640 C CA . GLU A 1 203 ? 20.812 -5.765 -24.924 1.00 76.12 203 GLU A CA 1
ATOM 1641 C C . GLU A 1 203 ? 20.492 -5.389 -26.380 1.00 76.12 203 GLU A C 1
ATOM 1643 O O . GLU A 1 203 ? 20.058 -4.267 -26.638 1.00 76.12 203 GLU A O 1
ATOM 1648 N N . GLU A 1 204 ? 20.614 -6.322 -27.326 1.00 81.25 204 GLU A N 1
ATOM 1649 C CA . GLU A 1 204 ? 20.228 -6.102 -28.730 1.00 81.25 204 GLU A CA 1
ATOM 1650 C C . GLU A 1 204 ? 18.724 -5.863 -28.849 1.00 81.25 204 GLU A C 1
ATOM 1652 O O . GLU A 1 204 ? 18.249 -4.991 -29.583 1.00 81.25 204 GLU A O 1
ATOM 1657 N N . ALA A 1 205 ? 17.961 -6.598 -28.052 1.00 78.94 205 ALA A N 1
ATOM 1658 C CA . ALA A 1 205 ? 16.524 -6.494 -28.034 1.00 78.94 205 ALA A CA 1
ATOM 1659 C C . ALA A 1 205 ? 16.047 -5.183 -27.375 1.00 78.94 205 ALA A C 1
ATOM 1661 O O . ALA A 1 205 ? 15.145 -4.519 -27.895 1.00 78.94 205 ALA A O 1
ATOM 1662 N N . LYS A 1 206 ? 16.723 -4.724 -26.307 1.00 80.44 206 LYS A N 1
ATOM 1663 C CA . LYS A 1 206 ? 16.550 -3.359 -25.768 1.00 80.44 206 LYS A CA 1
ATOM 1664 C C . LYS A 1 206 ? 16.837 -2.294 -26.825 1.00 80.44 206 LYS A C 1
ATOM 1666 O O . LYS A 1 206 ? 16.022 -1.389 -26.998 1.00 80.44 206 LYS A O 1
ATOM 1671 N N . ALA A 1 207 ? 17.966 -2.400 -27.529 1.00 85.12 207 ALA A N 1
ATOM 1672 C CA . ALA A 1 207 ? 18.355 -1.441 -28.562 1.00 85.12 207 ALA A CA 1
ATOM 1673 C C . ALA A 1 207 ? 17.312 -1.372 -29.688 1.00 85.12 207 ALA A C 1
ATOM 1675 O O . ALA A 1 207 ? 16.899 -0.283 -30.086 1.00 85.12 207 ALA A O 1
ATOM 1676 N N . THR A 1 208 ? 16.814 -2.527 -30.127 1.00 85.75 208 THR A N 1
ATOM 1677 C CA . THR A 1 208 ? 15.752 -2.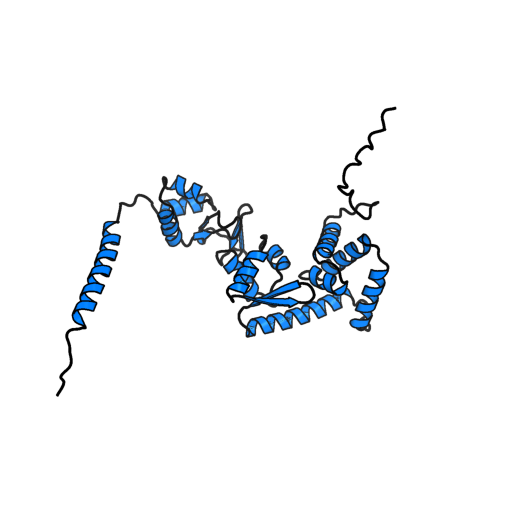627 -31.138 1.00 85.75 208 THR A CA 1
ATOM 1678 C C . THR A 1 208 ? 14.464 -1.931 -30.684 1.00 85.75 208 THR A C 1
ATOM 1680 O O . THR A 1 208 ? 13.886 -1.144 -31.434 1.00 85.75 208 THR A O 1
ATOM 1683 N N . ILE A 1 209 ? 14.034 -2.153 -29.437 1.00 86.19 209 ILE A N 1
ATOM 1684 C CA . ILE A 1 209 ? 12.829 -1.519 -28.875 1.00 86.19 209 ILE A CA 1
ATOM 1685 C C . ILE A 1 209 ? 12.995 -0.002 -28.750 1.00 86.19 209 ILE A C 1
ATOM 1687 O O . ILE A 1 209 ? 12.056 0.746 -29.037 1.00 86.19 209 ILE A O 1
ATOM 1691 N N . LEU A 1 210 ? 14.175 0.462 -28.337 1.00 88.12 210 LEU A N 1
ATOM 1692 C CA . LEU A 1 210 ? 14.495 1.887 -28.257 1.00 88.12 210 LEU A CA 1
ATOM 1693 C C . LEU A 1 210 ? 14.471 2.545 -29.640 1.00 88.12 210 LEU A C 1
ATOM 1695 O O . LEU A 1 210 ? 13.873 3.613 -29.795 1.00 88.12 210 LEU A O 1
ATOM 1699 N N . LEU A 1 211 ? 15.055 1.886 -30.646 1.00 89.50 211 LEU A N 1
ATOM 1700 C CA . LEU A 1 211 ? 15.039 2.349 -32.030 1.00 89.50 211 LEU A CA 1
ATOM 1701 C C . LEU A 1 211 ? 13.604 2.433 -32.561 1.00 89.50 211 LEU A C 1
ATOM 1703 O O . LEU A 1 211 ? 13.209 3.483 -33.067 1.00 89.50 211 LEU A O 1
ATOM 1707 N N . PHE A 1 212 ? 12.793 1.390 -32.363 1.00 89.25 212 PHE A N 1
ATOM 1708 C CA . PHE A 1 212 ? 11.380 1.397 -32.747 1.00 89.25 212 PHE A CA 1
ATOM 1709 C C . PHE A 1 212 ? 10.615 2.537 -32.065 1.00 89.25 212 PHE A C 1
ATOM 1711 O O . PHE A 1 212 ? 9.937 3.318 -32.731 1.00 89.25 212 PHE A O 1
ATOM 1718 N N . CYS A 1 213 ? 10.783 2.703 -30.748 1.00 88.56 213 CYS A N 1
ATOM 1719 C CA . CYS A 1 213 ? 10.148 3.787 -29.999 1.00 88.56 213 CYS A CA 1
ATOM 1720 C C . CYS A 1 213 ? 10.542 5.184 -30.492 1.00 88.56 213 CYS A C 1
ATOM 1722 O O . CYS A 1 213 ? 9.737 6.106 -30.357 1.00 88.56 213 CYS A O 1
ATOM 1724 N N . SER A 1 214 ? 11.743 5.357 -31.052 1.00 89.06 214 SER A N 1
ATOM 1725 C CA . SER A 1 214 ? 12.185 6.644 -31.608 1.00 89.06 214 SER A CA 1
ATOM 1726 C C . SER A 1 214 ? 11.425 7.044 -32.880 1.00 89.06 214 SER A C 1
ATOM 1728 O O . SER A 1 214 ? 11.308 8.232 -33.172 1.00 89.06 214 SER A O 1
ATOM 1730 N N . MET A 1 215 ? 10.855 6.069 -33.599 1.00 91.88 215 MET A N 1
ATOM 1731 C CA . MET A 1 215 ? 10.063 6.282 -34.817 1.00 91.88 215 MET A CA 1
ATOM 1732 C C . MET A 1 215 ? 8.580 6.577 -34.529 1.00 91.88 215 MET A C 1
ATOM 1734 O O . MET A 1 215 ? 7.840 6.962 -35.433 1.00 91.88 215 MET A O 1
ATOM 1738 N N . LEU A 1 216 ? 8.127 6.382 -33.286 1.00 92.00 216 LEU A N 1
ATOM 1739 C CA . LEU A 1 216 ? 6.733 6.569 -32.884 1.00 92.00 216 LEU A CA 1
ATOM 1740 C C . LEU A 1 216 ? 6.435 8.018 -32.483 1.00 92.00 216 LEU A C 1
ATOM 1742 O O . LEU A 1 216 ? 7.237 8.688 -31.833 1.00 92.00 216 LEU A O 1
ATOM 1746 N N . ASN A 1 217 ? 5.216 8.482 -32.771 1.00 90.44 217 ASN A N 1
ATOM 1747 C CA . ASN A 1 217 ? 4.732 9.750 -32.221 1.00 90.44 217 ASN A CA 1
ATOM 1748 C C . ASN A 1 217 ? 4.405 9.642 -30.713 1.00 90.44 217 ASN A C 1
ATOM 1750 O O . ASN A 1 217 ? 4.311 8.548 -30.155 1.00 90.44 217 ASN A O 1
ATOM 1754 N N . GLU A 1 218 ? 4.182 10.783 -30.045 1.00 88.38 218 GLU A N 1
ATOM 1755 C CA . GLU A 1 218 ? 3.930 10.857 -28.590 1.00 88.38 218 GLU A CA 1
ATOM 1756 C C . GLU A 1 218 ? 2.809 9.904 -28.129 1.00 88.38 218 GLU A C 1
ATOM 1758 O O . GLU A 1 218 ? 2.935 9.223 -27.108 1.00 88.38 218 GLU A O 1
ATOM 1763 N N . ARG A 1 219 ? 1.716 9.815 -28.900 1.00 88.31 219 ARG A N 1
ATOM 1764 C CA . ARG A 1 219 ? 0.576 8.950 -28.575 1.00 88.31 219 ARG A CA 1
ATOM 1765 C C . ARG A 1 219 ? 0.914 7.477 -28.769 1.00 88.31 219 ARG A C 1
ATOM 1767 O O . ARG A 1 219 ? 0.631 6.684 -27.876 1.00 88.31 219 ARG A O 1
ATOM 1774 N N . GLN A 1 220 ? 1.488 7.115 -29.912 1.00 91.19 220 GLN A N 1
ATOM 1775 C CA . GLN A 1 220 ? 1.875 5.737 -30.220 1.00 91.19 220 GLN A CA 1
ATOM 1776 C C . GLN A 1 220 ? 2.875 5.214 -29.192 1.00 91.19 220 GLN A C 1
ATOM 1778 O O . GLN A 1 220 ? 2.675 4.137 -28.641 1.00 91.19 220 GLN A O 1
ATOM 1783 N N . ARG A 1 221 ? 3.892 6.016 -28.860 1.00 92.94 221 ARG A N 1
ATOM 1784 C CA . ARG A 1 221 ? 4.902 5.672 -27.857 1.00 92.94 221 ARG A CA 1
ATOM 1785 C C . ARG A 1 221 ? 4.280 5.462 -26.477 1.00 92.94 221 ARG A C 1
ATOM 1787 O O . ARG A 1 221 ? 4.609 4.497 -25.798 1.00 92.94 221 ARG A O 1
ATOM 1794 N N . ARG A 1 222 ? 3.333 6.320 -26.078 1.00 93.81 222 ARG A N 1
ATOM 1795 C CA . ARG A 1 222 ? 2.583 6.183 -24.818 1.00 93.81 222 ARG A CA 1
ATOM 1796 C C . ARG A 1 222 ? 1.714 4.925 -24.771 1.00 93.81 222 ARG A C 1
ATOM 1798 O O . ARG A 1 222 ? 1.709 4.244 -23.750 1.00 93.81 222 ARG A O 1
ATOM 1805 N N . LEU A 1 223 ? 0.996 4.610 -25.850 1.00 92.25 223 LEU A N 1
ATOM 1806 C CA . LEU A 1 223 ? 0.174 3.398 -25.929 1.00 92.25 223 LEU A CA 1
ATOM 1807 C C . LEU A 1 223 ? 1.043 2.136 -25.952 1.00 92.25 223 LEU A C 1
ATOM 1809 O O . LEU A 1 223 ? 0.764 1.210 -25.201 1.00 92.25 223 LEU A O 1
ATOM 1813 N N . TYR A 1 224 ? 2.128 2.124 -26.729 1.00 92.00 224 TYR A N 1
ATOM 1814 C CA . TYR A 1 224 ? 3.091 1.022 -26.743 1.00 92.00 224 TYR A CA 1
ATOM 1815 C C . TYR A 1 224 ? 3.686 0.784 -25.351 1.00 92.00 224 TYR A C 1
ATOM 1817 O O . TYR A 1 224 ? 3.639 -0.331 -24.843 1.00 92.00 224 TYR A O 1
ATOM 1825 N N . ALA A 1 225 ? 4.139 1.842 -24.674 1.00 91.88 225 ALA A N 1
ATOM 1826 C CA . ALA A 1 225 ? 4.632 1.734 -23.306 1.00 91.88 225 ALA A CA 1
ATOM 1827 C C . ALA A 1 225 ? 3.572 1.151 -22.349 1.00 91.88 225 ALA A C 1
ATOM 1829 O O . ALA A 1 225 ? 3.875 0.295 -21.517 1.00 91.88 225 ALA A O 1
ATOM 1830 N N . GLY A 1 226 ? 2.315 1.585 -22.488 1.00 91.44 226 GLY A N 1
ATOM 1831 C CA . GLY A 1 226 ? 1.190 1.047 -21.725 1.00 91.44 226 GLY A CA 1
ATOM 1832 C C . GLY A 1 226 ? 0.939 -0.442 -21.982 1.00 91.44 226 GLY A C 1
ATOM 1833 O O . GLY A 1 226 ? 0.693 -1.188 -21.035 1.00 91.44 226 GLY A O 1
ATOM 1834 N N . LEU A 1 227 ? 1.044 -0.883 -23.239 1.00 89.62 227 LEU A N 1
ATOM 1835 C CA . LEU A 1 227 ? 0.916 -2.287 -23.635 1.00 89.62 227 LEU A CA 1
ATOM 1836 C C . LEU A 1 227 ? 2.036 -3.137 -23.031 1.00 89.62 227 LEU A C 1
ATOM 1838 O O . LEU A 1 227 ? 1.765 -4.177 -22.437 1.00 89.62 227 LEU A O 1
ATOM 1842 N N . GLU A 1 228 ? 3.286 -2.691 -23.142 1.00 87.19 228 GLU A N 1
ATOM 1843 C CA . GLU A 1 228 ? 4.414 -3.431 -22.574 1.00 87.19 228 GLU A CA 1
ATOM 1844 C C . GLU A 1 228 ? 4.332 -3.490 -21.044 1.00 87.19 228 GLU A C 1
ATOM 1846 O O . GLU A 1 228 ? 4.612 -4.527 -20.442 1.00 87.19 228 GLU A O 1
ATOM 1851 N N . SER A 1 229 ? 3.827 -2.433 -20.396 1.00 86.88 229 SER A N 1
ATOM 1852 C CA . SER A 1 229 ? 3.547 -2.485 -18.960 1.00 86.88 229 SER A CA 1
ATOM 1853 C C . SER A 1 229 ? 2.478 -3.521 -18.613 1.00 86.88 229 SER A C 1
ATOM 1855 O O . SER A 1 229 ? 2.557 -4.092 -17.525 1.00 86.88 229 SER A O 1
ATOM 1857 N N . LEU A 1 230 ? 1.472 -3.736 -19.465 1.00 84.62 230 LEU A N 1
ATOM 1858 C CA . LEU A 1 230 ? 0.427 -4.730 -19.212 1.00 84.62 230 LEU A CA 1
ATOM 1859 C C . LEU A 1 230 ? 0.974 -6.147 -19.222 1.00 84.62 230 LEU A C 1
ATOM 1861 O O . LEU A 1 230 ? 0.608 -6.938 -18.357 1.00 84.62 230 LEU A O 1
ATOM 1865 N N . LYS A 1 231 ? 1.878 -6.442 -20.157 1.00 82.06 231 LYS A N 1
ATOM 1866 C CA . LYS A 1 231 ? 2.521 -7.755 -20.253 1.00 82.06 231 LYS A CA 1
ATOM 1867 C C . LYS A 1 231 ? 3.371 -8.073 -19.020 1.00 82.06 231 LYS A C 1
ATOM 1869 O O . LYS A 1 231 ? 3.385 -9.213 -18.573 1.00 82.06 231 LYS A O 1
ATOM 1874 N N . LEU A 1 232 ? 4.049 -7.070 -18.456 1.00 72.56 232 LEU A N 1
ATOM 1875 C CA . LEU A 1 232 ? 4.887 -7.233 -17.258 1.00 72.56 232 LEU A CA 1
ATOM 1876 C C . LEU A 1 232 ? 4.086 -7.359 -15.956 1.00 72.56 232 LEU A C 1
ATOM 1878 O O . LEU A 1 232 ? 4.621 -7.841 -14.959 1.00 72.56 232 LEU A O 1
ATOM 1882 N N . GLY A 1 233 ? 2.836 -6.892 -15.930 1.00 70.19 233 GLY A N 1
ATOM 1883 C CA . GLY A 1 233 ? 2.036 -6.839 -14.711 1.00 70.19 233 GLY A CA 1
ATOM 1884 C C . GLY A 1 233 ? 2.612 -5.870 -13.668 1.00 70.19 233 GLY A C 1
ATOM 1885 O O . GLY A 1 233 ? 2.860 -4.692 -13.947 1.00 70.19 233 GLY A O 1
ATOM 1886 N N . HIS A 1 234 ? 2.783 -6.345 -12.433 1.00 66.75 234 HIS A N 1
ATOM 1887 C CA . HIS A 1 234 ? 3.191 -5.512 -11.299 1.00 66.75 234 HIS A CA 1
ATOM 1888 C C . HIS A 1 234 ? 4.587 -4.899 -11.495 1.00 66.75 234 HIS A C 1
ATOM 1890 O O . HIS A 1 234 ? 5.549 -5.584 -11.826 1.00 66.75 234 HIS A O 1
ATOM 1896 N N . GLY A 1 235 ? 4.698 -3.584 -11.287 1.00 71.25 235 GLY A N 1
ATOM 1897 C CA . GLY A 1 235 ? 5.945 -2.840 -11.504 1.00 71.25 235 GLY A CA 1
ATOM 1898 C C . GLY A 1 235 ? 6.262 -2.541 -12.975 1.00 71.25 235 GLY A C 1
ATOM 1899 O O . GLY A 1 235 ? 7.248 -1.853 -13.246 1.00 71.25 235 GLY A O 1
ATOM 1900 N N . GLY A 1 236 ? 5.412 -2.980 -13.912 1.00 81.44 236 GLY A N 1
ATOM 1901 C CA . GLY A 1 236 ? 5.604 -2.785 -15.348 1.00 81.44 236 GLY A CA 1
ATOM 1902 C C . GLY A 1 236 ? 5.730 -1.318 -15.760 1.00 81.44 236 GLY A C 1
ATOM 1903 O O . GLY A 1 236 ? 6.623 -0.993 -16.535 1.00 81.44 236 GLY A O 1
ATOM 1904 N N . ASP A 1 237 ? 4.919 -0.414 -15.188 1.00 85.38 237 ASP A N 1
ATOM 1905 C CA . ASP A 1 237 ? 4.979 1.018 -15.537 1.00 85.38 237 ASP A CA 1
ATOM 1906 C C . ASP A 1 237 ? 6.365 1.598 -15.272 1.00 85.38 237 ASP A C 1
ATOM 1908 O O . ASP A 1 237 ? 6.921 2.298 -16.109 1.00 85.38 237 ASP A O 1
ATOM 1912 N N . ALA A 1 238 ? 6.912 1.301 -14.091 1.00 82.94 238 ALA A N 1
ATOM 1913 C CA . ALA A 1 238 ? 8.208 1.785 -13.638 1.00 82.94 238 ALA A CA 1
ATOM 1914 C C . ALA A 1 238 ? 9.337 1.264 -14.528 1.00 82.94 238 ALA A C 1
ATOM 1916 O O . ALA A 1 238 ? 10.236 2.012 -14.926 1.00 82.94 238 ALA A O 1
ATOM 1917 N N . HIS A 1 239 ? 9.270 -0.028 -14.839 1.00 81.50 239 HIS A N 1
ATOM 1918 C CA . HIS A 1 239 ? 10.280 -0.700 -15.632 1.00 81.50 239 HIS A CA 1
ATOM 1919 C C . HIS A 1 239 ? 10.281 -0.188 -17.077 1.00 81.50 239 HIS A C 1
ATOM 1921 O O . HIS A 1 239 ? 11.321 0.226 -17.584 1.00 81.50 239 HIS A O 1
ATOM 1927 N N . ILE A 1 240 ? 9.107 -0.107 -17.713 1.00 86.94 240 ILE A N 1
ATOM 1928 C CA . ILE A 1 240 ? 8.970 0.411 -19.081 1.00 86.94 240 ILE A CA 1
ATOM 1929 C C . ILE A 1 240 ? 9.295 1.901 -19.160 1.00 86.94 240 ILE A C 1
ATOM 1931 O O . ILE A 1 240 ? 9.947 2.331 -20.109 1.00 86.94 240 ILE A O 1
ATOM 1935 N N . ALA A 1 241 ? 8.899 2.691 -18.161 1.00 88.88 241 ALA A N 1
ATOM 1936 C CA . ALA A 1 241 ? 9.266 4.100 -18.080 1.00 88.88 241 ALA A CA 1
ATOM 1937 C C . ALA A 1 241 ? 10.787 4.282 -18.057 1.00 88.88 241 ALA A C 1
ATOM 1939 O O . ALA A 1 241 ? 11.318 5.103 -18.801 1.00 88.88 241 ALA A O 1
ATOM 1940 N N . SER A 1 242 ? 11.494 3.475 -17.264 1.00 86.00 242 SER A N 1
ATOM 1941 C CA . SER A 1 242 ? 12.955 3.516 -17.213 1.00 86.00 242 SER A CA 1
ATOM 1942 C C . SER A 1 242 ? 13.597 3.038 -18.509 1.00 86.00 242 SER A C 1
ATOM 1944 O O . SER A 1 242 ? 14.528 3.675 -18.990 1.00 86.00 242 SER A O 1
ATOM 1946 N N . LEU A 1 243 ? 13.092 1.943 -19.084 1.00 85.25 243 LEU A N 1
ATOM 1947 C CA . LEU A 1 243 ? 13.587 1.391 -20.341 1.00 85.25 243 LEU A CA 1
ATOM 1948 C C . LEU A 1 243 ? 13.457 2.405 -21.477 1.00 85.25 243 LEU A C 1
ATOM 1950 O O . LEU A 1 243 ? 14.407 2.622 -22.215 1.00 85.25 243 LEU A O 1
ATOM 1954 N N . LEU A 1 244 ? 12.281 3.018 -21.618 1.00 88.19 244 LEU A N 1
ATOM 1955 C CA . LEU A 1 244 ? 11.964 3.908 -22.730 1.00 88.19 244 LEU A CA 1
ATOM 1956 C C . LEU A 1 244 ? 12.317 5.370 -22.454 1.00 88.19 244 LEU A C 1
ATOM 1958 O O . LEU A 1 244 ? 12.072 6.202 -23.324 1.00 88.19 244 LEU A O 1
ATOM 1962 N N . GLY A 1 245 ? 12.827 5.719 -21.270 1.00 87.31 245 GLY A N 1
ATOM 1963 C CA . GLY A 1 245 ? 13.082 7.110 -20.880 1.00 87.31 245 GLY A CA 1
ATOM 1964 C C . GLY A 1 245 ? 11.812 7.970 -20.874 1.00 87.31 245 GLY A C 1
ATOM 1965 O O . GLY A 1 245 ? 11.790 9.060 -21.445 1.00 87.31 245 GLY A O 1
ATOM 1966 N N . MET A 1 246 ? 10.727 7.453 -20.296 1.00 89.56 246 MET A N 1
ATOM 1967 C CA . MET A 1 246 ? 9.414 8.101 -20.206 1.00 89.56 246 MET A CA 1
ATOM 1968 C C . MET A 1 246 ? 9.020 8.357 -18.750 1.00 89.56 246 MET A C 1
ATOM 1970 O O . MET A 1 246 ? 9.555 7.748 -17.829 1.00 89.56 246 MET A O 1
ATOM 1974 N N . ASP A 1 247 ? 8.042 9.236 -18.530 1.00 86.94 247 ASP A N 1
ATOM 1975 C CA . ASP A 1 247 ? 7.468 9.431 -17.198 1.00 86.94 247 ASP A CA 1
ATOM 1976 C C . ASP A 1 247 ? 6.533 8.251 -16.818 1.00 86.94 247 ASP A C 1
ATOM 1978 O O . ASP A 1 247 ? 5.656 7.896 -17.617 1.00 86.94 247 ASP A O 1
ATOM 1982 N N . PRO A 1 248 ? 6.648 7.652 -15.612 1.00 86.69 248 PRO A N 1
ATOM 1983 C CA . PRO A 1 248 ? 5.808 6.522 -15.195 1.00 86.69 248 PRO A CA 1
ATOM 1984 C C . PRO A 1 248 ? 4.299 6.796 -15.224 1.00 86.69 248 PRO A C 1
ATOM 1986 O O . PRO A 1 248 ? 3.518 5.890 -15.519 1.00 86.69 248 PRO A O 1
ATOM 1989 N N . HIS A 1 249 ? 3.854 8.032 -14.966 1.00 85.62 249 HIS A N 1
ATOM 1990 C CA . HIS A 1 249 ? 2.436 8.383 -15.085 1.00 85.62 249 HIS A CA 1
ATOM 1991 C C . HIS A 1 249 ? 1.975 8.411 -16.543 1.00 85.62 249 HIS A C 1
ATOM 1993 O O . HIS A 1 249 ? 0.813 8.109 -16.819 1.00 85.62 249 HIS A O 1
ATOM 1999 N N . THR A 1 250 ? 2.872 8.729 -17.477 1.00 90.69 250 THR A N 1
ATOM 2000 C CA . THR A 1 250 ? 2.591 8.654 -18.917 1.00 90.69 250 THR A CA 1
ATOM 2001 C C . THR A 1 250 ? 2.361 7.207 -19.349 1.00 90.69 250 THR A C 1
ATOM 2003 O O . THR A 1 250 ? 1.378 6.934 -20.038 1.00 90.69 250 THR A O 1
ATOM 2006 N N . VAL A 1 251 ? 3.198 6.275 -18.884 1.00 91.50 251 VAL A N 1
ATOM 2007 C CA . VAL A 1 251 ? 3.037 4.832 -19.142 1.00 91.50 251 VAL A CA 1
ATOM 2008 C C . VAL A 1 251 ? 1.727 4.308 -18.545 1.00 91.50 251 VAL A C 1
ATOM 2010 O O . VAL A 1 251 ? 0.908 3.734 -19.266 1.00 91.50 251 VAL A O 1
ATOM 2013 N N . ALA A 1 252 ? 1.464 4.621 -17.271 1.00 88.94 252 ALA A N 1
ATOM 2014 C CA . ALA A 1 252 ? 0.235 4.220 -16.585 1.00 88.94 252 ALA A CA 1
ATOM 2015 C C . ALA A 1 252 ? -1.026 4.763 -17.280 1.00 88.94 252 ALA A C 1
ATOM 2017 O O . ALA A 1 252 ? -2.034 4.063 -17.384 1.00 88.94 252 ALA A O 1
ATOM 2018 N N . ARG A 1 253 ? -0.972 5.998 -17.799 1.00 89.19 253 ARG A N 1
ATOM 2019 C CA . ARG A 1 253 ? -2.057 6.581 -18.600 1.00 89.19 253 ARG A CA 1
ATOM 2020 C C . ARG A 1 253 ? -2.275 5.808 -19.901 1.00 89.19 253 ARG A C 1
ATOM 2022 O O . ARG A 1 253 ? -3.419 5.524 -20.239 1.00 89.19 253 ARG A O 1
ATOM 2029 N N . GLY A 1 254 ? -1.203 5.468 -20.619 1.00 92.00 254 GLY A N 1
ATOM 2030 C CA . GLY A 1 254 ? -1.281 4.645 -21.829 1.00 92.00 254 GLY A CA 1
ATOM 2031 C C . GLY A 1 254 ? -1.947 3.296 -21.561 1.00 92.00 254 GLY A C 1
ATOM 2032 O O . GLY A 1 254 ? -2.860 2.904 -22.283 1.00 92.00 254 GLY A O 1
ATOM 2033 N N . ARG A 1 255 ? -1.563 2.638 -20.462 1.00 91.12 255 ARG A N 1
ATOM 2034 C CA . ARG A 1 255 ? -2.177 1.387 -20.003 1.00 91.12 255 ARG A CA 1
ATOM 2035 C C . ARG A 1 255 ? -3.671 1.537 -19.708 1.00 91.12 255 ARG A C 1
ATOM 2037 O O . ARG A 1 255 ? -4.457 0.685 -20.109 1.00 91.12 255 ARG A O 1
ATOM 2044 N N . GLN A 1 256 ? -4.062 2.597 -18.999 1.00 89.19 256 GLN A N 1
ATOM 2045 C CA . GLN A 1 256 ? -5.468 2.853 -18.672 1.00 89.19 256 GLN A CA 1
ATOM 2046 C C . GLN A 1 256 ? -6.316 3.087 -19.921 1.00 89.19 256 GLN A C 1
ATOM 2048 O O . GLN A 1 256 ? -7.410 2.545 -19.995 1.00 89.19 256 GLN A O 1
ATOM 2053 N N . GLU A 1 257 ? -5.804 3.833 -20.903 1.00 90.38 257 GLU A N 1
ATOM 2054 C CA . GLU A 1 257 ? -6.501 4.061 -22.178 1.00 90.38 257 GLU A CA 1
ATOM 2055 C C . GLU A 1 257 ? -6.674 2.769 -22.992 1.00 90.38 257 GLU A C 1
ATOM 2057 O O . GLU A 1 257 ? -7.711 2.573 -23.620 1.00 90.38 257 GLU A O 1
ATOM 2062 N N . LEU A 1 258 ? -5.693 1.858 -22.955 1.00 90.12 258 LEU A N 1
ATOM 2063 C CA . LEU A 1 258 ? -5.832 0.532 -23.568 1.00 90.12 258 LEU A CA 1
ATOM 2064 C C . LEU A 1 258 ? -6.881 -0.327 -22.851 1.00 90.12 258 LEU A C 1
ATOM 2066 O O . LEU A 1 258 ? -7.664 -1.007 -23.504 1.00 90.12 258 LEU A O 1
ATOM 2070 N N . MET A 1 259 ? -6.905 -0.282 -21.517 1.00 87.62 259 MET A N 1
ATOM 2071 C CA . MET A 1 259 ? -7.845 -1.049 -20.694 1.00 87.62 259 MET A CA 1
ATOM 2072 C C . MET A 1 259 ? -9.281 -0.522 -20.757 1.00 87.62 259 MET A C 1
ATOM 2074 O O . MET A 1 259 ? -10.218 -1.309 -20.660 1.00 87.62 259 MET A O 1
ATOM 2078 N N . SER A 1 260 ? -9.471 0.792 -20.903 1.00 85.75 260 SER A N 1
ATOM 2079 C CA . SER A 1 260 ? -10.804 1.393 -21.011 1.00 85.75 260 SER A CA 1
ATOM 2080 C C . SER A 1 260 ? -11.418 1.251 -22.405 1.00 85.75 260 SER A C 1
ATOM 2082 O O . SER A 1 260 ? -12.625 1.416 -22.547 1.00 85.75 260 SER A O 1
ATOM 2084 N N . GLY A 1 261 ? -10.611 0.974 -23.437 1.00 78.44 261 GLY A N 1
ATOM 2085 C CA . GLY A 1 261 ? -11.059 0.927 -24.833 1.00 78.44 261 GLY A CA 1
ATOM 2086 C C . GLY A 1 261 ? -11.385 2.302 -25.435 1.00 78.44 261 GLY A C 1
ATOM 2087 O O . GLY A 1 261 ? -11.765 2.393 -26.602 1.00 78.44 261 GLY A O 1
ATOM 2088 N N . GLU A 1 262 ? -11.207 3.389 -24.679 1.00 67.19 262 GLU A N 1
ATOM 2089 C CA . GLU A 1 262 ? -11.471 4.758 -25.125 1.00 67.19 262 GLU A CA 1
ATOM 2090 C C . GLU A 1 262 ? -10.284 5.301 -25.932 1.00 67.19 262 GLU A C 1
ATOM 2092 O O . GLU A 1 262 ? -9.485 6.117 -25.466 1.00 67.19 262 GLU A O 1
ATOM 2097 N N . LEU A 1 263 ? -10.152 4.838 -27.175 1.00 66.25 263 LEU A N 1
ATOM 2098 C CA . LEU A 1 263 ? -9.138 5.322 -28.108 1.00 66.25 263 LEU A CA 1
ATOM 2099 C C . LEU A 1 263 ? -9.754 6.390 -29.034 1.00 66.25 263 LEU A C 1
ATOM 2101 O O . LEU A 1 263 ? -10.423 6.036 -30.008 1.00 66.25 263 LEU A O 1
ATOM 2105 N N . PRO A 1 264 ? -9.534 7.701 -28.800 1.00 60.66 264 PRO A N 1
ATOM 2106 C CA . PRO A 1 264 ? -10.045 8.738 -29.698 1.00 60.66 264 PRO A CA 1
ATOM 2107 C C . PRO A 1 264 ? -9.467 8.541 -31.106 1.00 60.66 264 PRO A C 1
ATOM 2109 O O . PRO A 1 264 ? -8.250 8.504 -31.271 1.00 60.66 264 PRO A O 1
ATOM 2112 N N . HIS A 1 265 ? -10.312 8.376 -32.123 1.00 59.16 265 HIS A N 1
ATOM 2113 C CA . HIS A 1 265 ? -9.860 7.941 -33.453 1.00 59.16 265 HIS A CA 1
ATOM 2114 C C . HIS A 1 265 ? -9.037 9.008 -34.205 1.00 59.16 265 HIS A C 1
ATOM 2116 O O . HIS A 1 265 ? -8.067 8.650 -34.861 1.00 59.16 265 HIS A O 1
ATOM 2122 N N . ASP A 1 266 ? -9.286 10.306 -33.980 1.00 58.16 266 ASP A N 1
ATOM 2123 C CA . ASP A 1 266 ? -8.733 11.361 -34.854 1.00 58.16 266 ASP A CA 1
ATOM 2124 C C . ASP A 1 266 ? -7.751 12.349 -34.206 1.00 58.16 266 ASP A C 1
ATOM 2126 O O . ASP A 1 266 ? -7.246 13.253 -34.873 1.00 58.16 266 ASP A O 1
ATOM 2130 N N . ARG A 1 267 ? -7.455 12.243 -32.901 1.00 57.72 267 ARG A N 1
ATOM 2131 C CA . ARG A 1 267 ? -6.576 13.221 -32.227 1.00 57.72 267 ARG A CA 1
ATOM 2132 C C . ARG A 1 267 ? -5.474 12.581 -31.392 1.00 57.72 267 ARG A C 1
ATOM 2134 O O . ARG A 1 267 ? -5.697 11.653 -30.620 1.00 57.72 267 ARG A O 1
ATOM 2141 N N . VAL A 1 268 ? -4.260 13.119 -31.523 1.00 55.31 268 VAL A N 1
ATOM 2142 C CA . VAL A 1 268 ? -3.079 12.729 -30.725 1.00 55.31 268 VAL A CA 1
ATOM 2143 C C . VAL A 1 268 ? -3.233 13.169 -29.258 1.00 55.31 268 VAL A C 1
ATOM 2145 O O . VAL A 1 268 ? -2.744 12.497 -28.352 1.00 55.31 268 VAL A O 1
ATOM 2148 N N . ARG A 1 269 ? -3.973 14.259 -29.012 1.00 57.31 269 ARG A N 1
ATOM 2149 C CA . ARG A 1 269 ? -4.319 14.795 -27.685 1.00 57.31 269 ARG A CA 1
ATOM 2150 C C . ARG A 1 269 ? -5.834 15.003 -27.588 1.00 57.31 269 ARG A C 1
ATOM 2152 O O . ARG A 1 269 ? -6.464 15.362 -28.580 1.00 57.31 269 ARG A O 1
ATOM 2159 N N . ALA A 1 270 ? -6.420 14.831 -26.402 1.00 57.41 270 ALA A N 1
ATOM 2160 C CA . ALA A 1 270 ? -7.780 15.318 -26.142 1.00 57.41 270 ALA A CA 1
ATOM 2161 C C . ALA A 1 270 ? -7.852 16.836 -26.412 1.00 57.41 270 ALA A C 1
ATOM 2163 O O . ALA A 1 270 ? -6.821 17.513 -26.353 1.00 57.41 270 ALA A O 1
ATOM 2164 N N . ALA A 1 271 ? -9.040 17.374 -26.716 1.00 49.97 271 ALA A N 1
ATOM 2165 C CA . ALA A 1 271 ? -9.214 18.819 -26.872 1.00 49.97 271 ALA A CA 1
ATOM 2166 C C . ALA A 1 271 ? -8.658 19.531 -25.626 1.00 49.97 271 ALA A C 1
ATOM 2168 O O . ALA A 1 271 ? -9.117 19.297 -24.510 1.00 49.97 271 ALA A O 1
ATOM 2169 N N . GLY A 1 272 ? -7.604 20.328 -25.803 1.00 60.22 272 GLY A N 1
ATOM 2170 C CA . GLY A 1 272 ? -6.966 21.022 -24.692 1.00 60.22 272 GLY A CA 1
ATOM 2171 C C . GLY A 1 272 ? -7.855 22.147 -24.170 1.00 60.22 272 GLY A C 1
ATOM 2172 O O . GLY A 1 272 ? -8.469 22.864 -24.956 1.00 60.22 272 GLY A O 1
ATOM 2173 N N . ALA A 1 273 ? -7.852 22.355 -22.853 1.00 50.09 273 ALA A N 1
ATOM 2174 C CA . ALA A 1 273 ? -8.363 23.566 -22.208 1.00 50.09 273 ALA A CA 1
ATOM 2175 C C . ALA A 1 273 ? -7.394 24.745 -22.435 1.00 50.09 273 ALA A C 1
ATOM 2177 O O . ALA A 1 273 ? -6.841 25.316 -21.495 1.00 50.09 273 ALA A O 1
ATOM 2178 N N . GLY A 1 274 ? -7.112 25.068 -23.700 1.00 60.34 274 GLY A N 1
ATOM 2179 C CA . GLY A 1 274 ? -6.395 26.293 -24.039 1.00 60.34 274 GLY A CA 1
ATOM 2180 C C . GLY A 1 274 ? -7.169 27.510 -23.527 1.00 60.34 274 GLY A C 1
ATOM 2181 O O . GLY A 1 274 ? -8.392 27.459 -23.390 1.00 60.34 274 GLY A O 1
ATOM 2182 N N . ARG A 1 275 ? -6.466 28.616 -23.246 1.00 53.06 275 ARG A N 1
ATOM 2183 C CA . ARG A 1 275 ? -7.128 29.904 -22.989 1.00 53.06 275 ARG A CA 1
ATOM 2184 C C . ARG A 1 275 ? -8.113 30.178 -24.124 1.00 53.06 275 ARG A C 1
ATOM 2186 O O . ARG A 1 275 ? -7.719 30.124 -25.288 1.00 53.06 275 ARG A O 1
ATOM 2193 N N . LEU A 1 276 ? -9.359 30.491 -23.768 1.00 63.28 276 LEU A N 1
ATOM 2194 C CA . LEU A 1 276 ? -10.341 31.031 -24.704 1.00 63.28 276 LEU A CA 1
ATOM 2195 C C . LEU A 1 276 ? -9.677 32.166 -25.494 1.00 63.28 276 LEU A C 1
ATOM 2197 O O . LEU A 1 276 ? -8.997 33.011 -24.905 1.00 63.28 276 LEU A O 1
ATOM 2201 N N . LEU A 1 277 ? -9.831 32.150 -26.820 1.00 59.47 277 LEU A N 1
ATOM 2202 C CA . LEU A 1 277 ? -9.357 33.220 -27.692 1.00 59.47 277 LEU A CA 1
ATOM 2203 C C . LEU A 1 277 ? -9.915 34.545 -27.168 1.00 59.47 277 LEU A C 1
ATOM 2205 O O . LEU A 1 277 ? -11.121 34.770 -27.187 1.00 59.47 277 LEU A O 1
ATOM 2209 N N . GLN A 1 278 ? -9.037 35.411 -26.669 1.00 57.59 278 GLN A N 1
ATOM 2210 C CA . GLN A 1 278 ? -9.425 36.760 -26.295 1.00 57.59 278 GLN A CA 1
ATOM 2211 C C . GLN A 1 278 ? -9.689 37.521 -27.596 1.00 57.59 278 GLN A C 1
ATOM 2213 O O . GLN A 1 278 ? -8.762 37.743 -28.380 1.00 57.59 278 GLN A O 1
ATOM 2218 N N . GLU A 1 279 ? -10.949 37.878 -27.853 1.00 62.59 279 GLU A N 1
ATOM 2219 C CA . GLU A 1 279 ? -11.303 38.724 -28.991 1.00 62.59 279 GLU A CA 1
ATOM 2220 C C . GLU A 1 279 ? -10.436 39.987 -28.966 1.00 62.59 279 GLU A C 1
ATOM 2222 O O . GLU A 1 279 ? -10.428 40.757 -27.998 1.00 62.59 279 GLU A O 1
ATOM 2227 N N . LYS A 1 280 ? -9.669 40.211 -30.038 1.00 56.00 280 LYS A N 1
ATOM 2228 C CA . LYS A 1 280 ? -8.948 41.470 -30.215 1.00 56.00 280 LYS A CA 1
ATOM 2229 C C . LYS A 1 280 ? -9.993 42.573 -30.371 1.00 56.00 280 LYS A C 1
ATOM 2231 O O . LYS A 1 280 ? -10.693 42.615 -31.382 1.00 56.00 280 LYS A O 1
ATOM 2236 N N . LYS A 1 281 ? -10.080 43.483 -29.392 1.00 53.66 281 LYS A N 1
ATOM 2237 C CA . LYS A 1 281 ? -10.895 44.701 -29.507 1.00 53.66 281 LYS A CA 1
ATOM 2238 C C . LYS A 1 281 ? -10.489 45.439 -30.783 1.00 53.66 281 LYS A C 1
ATOM 2240 O O . LYS A 1 281 ? -9.350 45.893 -30.901 1.00 53.66 281 LYS A O 1
ATOM 2245 N N . ARG A 1 282 ? -11.416 45.552 -31.739 1.00 57.72 282 ARG A N 1
ATOM 2246 C CA . ARG A 1 282 ? -11.229 46.411 -32.912 1.00 57.72 282 ARG A CA 1
ATOM 2247 C C . ARG A 1 282 ? -11.060 47.852 -32.428 1.00 57.72 282 ARG A C 1
ATOM 2249 O O . ARG A 1 282 ? -11.813 48.305 -31.566 1.00 57.72 282 ARG A O 1
ATOM 2256 N N . ARG A 1 283 ? -10.053 48.553 -32.960 1.00 54.91 283 ARG A N 1
ATOM 2257 C CA . ARG A 1 283 ? -9.879 49.992 -32.725 1.00 54.91 283 ARG A CA 1
ATOM 2258 C C . ARG A 1 283 ? -11.140 50.700 -33.217 1.00 54.91 283 ARG A C 1
ATOM 2260 O O . ARG A 1 283 ? -11.551 50.478 -34.353 1.00 54.91 283 ARG A O 1
ATOM 2267 N N . ARG A 1 284 ? -11.759 51.497 -32.344 1.00 51.94 284 ARG A N 1
ATOM 2268 C CA . ARG A 1 284 ? -12.804 52.437 -32.752 1.00 51.94 284 ARG A CA 1
ATOM 2269 C C . ARG A 1 284 ? -12.136 53.508 -33.613 1.00 51.94 284 ARG A C 1
ATOM 2271 O O . ARG A 1 284 ? -11.118 54.055 -33.192 1.00 51.94 284 ARG A O 1
ATOM 2278 N N . SER A 1 285 ? -12.667 53.679 -34.819 1.00 61.41 285 SER A N 1
ATOM 2279 C CA . SER A 1 285 ? -12.430 54.813 -35.715 1.00 61.41 285 SER A CA 1
ATOM 2280 C C . SER A 1 285 ? -12.891 56.110 -35.074 1.00 61.41 285 SER A C 1
ATOM 2282 O O . SER A 1 285 ? -13.966 56.050 -34.430 1.00 61.41 285 SER A O 1
#

Secondary structure (DSSP, 8-state):
-------SSHHHHHHHHHHHHHHHHHHHHT---S-S-HHHHHHHHHHHSSEEHHHHHHHTTS--HHHHHHHHHTTTEEE-TTGGG-EEEETTT----TTSEEEETTEEEETTBSHHHHHHHHHHH-SS-EEHHHHHHHHSS--HHHHHHHHHTTSEEEEEETTEEEEEESSHHHHHHHHHHHHHHHHHHHHHHH-SSTTS-HHHHHHHHHHHHHTS-HHHHHHHHHHHHHHH-TTHHHHHHHHHT--HHHHHHHHHHHHH----SS-SS----PPP-----PPP-

Mean predicted aligned error: 14.51 Å

pLDDT: mean 79.4, std 18.47, range [31.47, 96.81]

Radius of gyration: 29.85 Å; Cα contacts (8 Å, |Δi|>4): 315; chains: 1; bounding box: 64×72×97 Å

Foldseek 3Di:
DDDDDPPPPPVVVVVVVVVVCVVVVVVVVPCDDPLFDLVQLQVVCLVVVKDFPVRSCVSSPRDDPVVSVVSCVVQCKAFFLPPVRGMIHGPVSFDADPLQWGDDPNTITGPLGHLLSSLLVCQLPDQQAAFQVRVCVVRVHRCVVSLVVCCVVLQWPWDDDQQTIGIHGSDPVRRVSNNVVNVVLLVVLLCQLQDPDPPDDSVNSLVVVLVVLVPDDLQRNLLVQLVSLVSSDGCSLRSSCRSNVHDSVSNVVSVVCVVVVVDDPPDSDDDDPDPDPDPDPDDDD

Sequence (285 aa):
MAIENVYGSEYLILRTLALTNLFEWANSLIMNKTKYSIQAIEKFLKHHKIATFDQIKTALGDPARCTIFRKLADLEYLSSYSHRGKYYTLRSTARFNALGLWDCRSVWFSRFGNLLDTAEAFVKSSGEGYTATELKEVLHVKTKHALTQLVRSGRIQREPFDSVYVYLSGEDHVADRQRKTRKAHLKRSFASVVIVNPDLAVEEAKATILLFCSMLNERQRRLYAGLESLKLGHGGDAHIASLLGMDPHTVARGRQELMSGELPHDRVRAAGAGRLLQEKKRRRS

Nearest PDB structures (foldseek):
  3cuo-assembly2_C  TM=6.983E-01  e=2.445E-01  unclassified
  3jw4-assembly2_C-2  TM=4.760E-01  e=3.944E-01  Clostridium acetobutylicum
  6juv-assembly1_A  TM=3.138E-01  e=4.878E-01  Pyrococcus yayanosii CH1